Protein 3TQQ (pdb70)

Foldseek 3Di:
DWEEAEEAFAPLQVLLVVLCLVDPYHHQAYEYADDHTPNVVVCVVRVHHYDHDPACVPPVNVCVQLVETQEEYEHHDYQQDQCQQVSHVLGYKYKDWFDPLEAFEDQSLLVCLLVVPQKTWIWMHHNDGPQDWTQDIDMDGDDLVAASVNSSVVRSNRSNVVVVVSVVCSVVVNTDIHGGDVVNHDHDYDDDPVNLEDDQLDALSSSSSSLRSCVPHPARWWAFPRFMHFNDKDWAQDADPADGQFFADQDLVFGWTHGNGGIIGGAWTDTPPDDIDGSVVCCVVCVVQRDGRPGGID

Solvent-accessible surface area: 14944 Å² total

Radius of gyration: 22.76 Å; Cα contacts (8 Å, |Δi|>4): 665; chains: 1; bounding box: 53×62×48 Å

B-factor: mean 36.69, std 16.09, range [13.81, 158.37]

Sequence (298 aa):
SLKIVFAGTPQFAVPTLRALIDSSHRVLAVYTQPDESPVKEIARQNEIPIIQPFSLRDEVEQEKLIANADVVVVAYGLILPKKALNAFRLGCVNVHASLLPRWRGAAPIQRAILAGDRETGISIQNEGLDTGDVLAKSACVISSEDTAADLHDRLSLIGADLLLESLAKLEKGDIKLEKQDEASATYASKIQKQEALIDWRKSAVEIARQVRAFNPTPIAFTYFEGQPRIWRATVVDEKTDFEPGVLVDADKKGISIAAGSGILRLHQLQLPGKRVCSAGDFINAHGDKLIPGKTVFG

Secondary structure (DSSP, 8-state):
--EEEEEE-SGGGHHHHHHHHHSSSEEEEEE------HHHHHHHHTT--EE--S-SSSHHHHHHHH------EES--SPPPHHHHTSSTT---B-BSS-TTTTBSS-HHHHHHHHT-SEEEEE----SSS-SPB--EEEEE--TT--HHHHHHHHHHHHHHHHHHHHHHHHHT----B---GGG--B-----GGGGB--TTSBHHHHHHHHHHTTTTT--B--BTTB--EEEEEEE----SSPTT-EEEEETTEEEEE-SBSEEEEEEE--TTS--EEHHHHHHHHGGG--TTT----

Nearest PDB structures (foldseek):
  2bln-assembly2_B  TM=9.083E-01  e=7.122E-30  Escherichia coli
  4wkg-assembly1_D  TM=9.152E-01  e=1.870E-29  Escherichia coli K-12
  4wkg-assembly1_F  TM=9.132E-01  e=1.013E-28  Escherichia coli K-12
  1z7e-assembly1_B  TM=9.134E-01  e=2.358E-28  Escherichia coli
  4wkg-assembly1_C  TM=9.175E-01  e=7.881E-28  Escherichia coli K-12

CATH classification: 3.40.50.170 (+1 more: 3.10.25.10)

Structure (mmCIF, N/CA/C/O backbone):
data_3TQQ
#
_entry.id   3TQQ
#
_cell.length_a   51.820
_cell.length_b   56.295
_cell.length_c   62.868
_cell.angle_alpha   90.000
_cell.angle_beta   113.660
_cell.angle_gamma   90.000
#
_symmetry.space_group_name_H-M   'P 1 21 1'
#
loop_
_entity.id
_entity.type
_entity.pdbx_description
1 polymer 'Methionyl-tRNA formyltransferase'
2 non-polymer 'POTASSIUM ION'
3 water water
#
loop_
_atom_site.group_PDB
_atom_site.id
_atom_site.type_symbol
_atom_site.label_atom_id
_atom_site.label_alt_id
_atom_site.label_comp_id
_atom_site.label_asym_id
_atom_site.label_entity_id
_atom_site.label_seq_id
_atom_site.pdbx_PDB_ins_code
_atom_site.Cartn_x
_atom_site.Cartn_y
_atom_site.Cartn_z
_atom_site.occupancy
_atom_site.B_iso_or_equiv
_atom_site.auth_seq_id
_atom_site.auth_comp_id
_atom_site.auth_asym_id
_atom_site.auth_atom_id
_atom_site.pdbx_PDB_model_num
ATOM 9 N N . SER A 1 2 ? 18.283 11.513 -19.400 1.00 83.86 2 SER A N 1
ATOM 10 C CA . SER A 1 2 ? 17.544 12.304 -18.416 1.00 69.25 2 SER A CA 1
ATOM 11 C C . SER A 1 2 ? 16.505 13.241 -19.036 1.00 67.97 2 SER A C 1
ATOM 12 O O . SER A 1 2 ? 16.844 14.241 -19.672 1.00 68.50 2 SER A O 1
ATOM 15 N N . LEU A 1 3 ? 15.235 12.911 -18.836 1.00 26.05 3 LEU A N 1
ATOM 16 C CA . LEU A 1 3 ? 14.134 13.736 -19.325 1.00 27.87 3 LEU A CA 1
ATOM 17 C C . LEU A 1 3 ? 13.500 14.546 -18.200 1.00 35.09 3 LEU A C 1
ATOM 18 O O . LEU A 1 3 ? 13.552 14.157 -17.032 1.00 29.19 3 LEU A O 1
ATOM 23 N N . LYS A 1 4 ? 12.894 15.671 -18.564 1.00 34.59 4 LYS A N 1
ATOM 24 C CA . LYS A 1 4 ? 12.081 16.439 -17.633 1.00 32.51 4 LYS A CA 1
ATOM 25 C C . LYS A 1 4 ? 10.627 16.030 -17.818 1.00 30.87 4 LYS A C 1
ATOM 26 O O . LYS A 1 4 ? 10.077 16.117 -18.919 1.00 31.23 4 LYS A O 1
ATOM 32 N N . ILE A 1 5 ? 10.006 15.596 -16.732 1.00 27.07 5 ILE A N 1
ATOM 33 C CA . ILE A 1 5 ? 8.720 14.934 -16.812 1.00 30.82 5 ILE A CA 1
ATOM 34 C C . ILE A 1 5 ? 7.716 15.556 -15.866 1.00 40.31 5 ILE A C 1
ATOM 35 O O . ILE A 1 5 ? 8.025 15.820 -14.700 1.00 30.77 5 ILE A O 1
ATOM 40 N N . VAL A 1 6 ? 6.512 15.794 -16.371 1.00 25.14 6 VAL A N 1
ATOM 41 C CA . VAL A 1 6 ? 5.385 16.049 -15.488 1.00 27.22 6 VAL A CA 1
ATOM 42 C C . VAL A 1 6 ? 4.592 14.745 -15.352 1.00 30.38 6 VAL A C 1
ATOM 43 O O . VAL A 1 6 ? 4.229 14.114 -16.352 1.00 26.28 6 VAL A O 1
ATOM 47 N N . PHE A 1 7 ? 4.331 14.336 -14.115 1.00 24.30 7 PHE A N 1
ATOM 48 C CA . PHE A 1 7 ? 3.596 13.092 -13.879 1.00 24.13 7 PHE A CA 1
ATOM 49 C C . PHE A 1 7 ? 2.189 13.398 -13.378 1.00 31.85 7 PHE A C 1
ATOM 50 O O . PHE A 1 7 ? 1.989 14.328 -12.590 1.00 29.32 7 PHE A O 1
ATOM 58 N N . ALA A 1 8 ? 1.210 12.632 -13.854 1.00 22.39 8 ALA A N 1
ATOM 59 C CA . ALA A 1 8 ? -0.166 12.820 -13.420 1.00 25.91 8 ALA A CA 1
ATOM 60 C C . ALA A 1 8 ? -0.779 11.458 -13.156 1.00 25.30 8 ALA A C 1
ATOM 61 O O . ALA A 1 8 ? -0.759 10.589 -14.020 1.00 30.53 8 ALA A O 1
ATOM 63 N N . GLY A 1 9 ? -1.318 11.276 -11.955 1.00 27.27 9 GLY A N 1
ATOM 64 C CA . GLY A 1 9 ? -1.898 10.005 -11.559 1.00 32.12 9 GLY A CA 1
ATOM 65 C C . GLY A 1 9 ? -2.461 10.126 -10.159 1.00 36.35 9 GLY A C 1
ATOM 66 O O . GLY A 1 9 ? -2.177 11.101 -9.467 1.00 27.63 9 GLY A O 1
ATOM 67 N N . THR A 1 10 ? -3.252 9.147 -9.731 1.00 30.34 10 THR A N 1
ATOM 68 C CA . THR A 1 10 ? -3.939 9.270 -8.448 1.00 30.55 10 THR A CA 1
ATOM 69 C C . THR A 1 10 ? -3.897 8.017 -7.559 1.00 29.47 10 THR A C 1
ATOM 70 O O . THR A 1 10 ? -3.299 8.051 -6.480 1.00 33.72 10 THR A O 1
ATOM 74 N N . PRO A 1 11 ? -4.505 6.903 -8.010 1.00 27.18 11 PRO A N 1
ATOM 75 C CA . PRO A 1 11 ? -4.649 5.731 -7.134 1.00 23.53 11 PRO A CA 1
ATOM 76 C C . PRO A 1 11 ? -3.383 4.871 -7.072 1.00 29.58 11 PRO A C 1
ATOM 77 O O . PRO A 1 11 ? -2.382 5.208 -7.696 1.00 23.29 11 PRO A O 1
ATOM 81 N N . GLN A 1 12 ? -3.435 3.765 -6.334 1.00 27.58 12 GLN A N 1
ATOM 82 C CA . GLN A 1 12 ? -2.260 2.908 -6.155 1.00 22.79 12 GLN A CA 1
ATOM 83 C C . GLN A 1 12 ? -1.666 2.371 -7.474 1.00 29.13 12 GLN A C 1
ATOM 84 O O . GLN A 1 12 ? -0.456 2.184 -7.570 1.00 28.69 12 GLN A O 1
ATOM 90 N N . PHE A 1 13 ? -2.494 2.150 -8.497 1.00 23.94 13 PHE A N 1
ATOM 91 C CA . PHE A 1 13 ? -1.977 1.635 -9.778 1.00 24.47 13 PHE A CA 1
ATOM 92 C C . PHE A 1 13 ? -0.842 2.503 -10.347 1.00 23.11 13 PHE A C 1
ATOM 93 O O . PHE A 1 13 ? 0.052 2.009 -11.040 1.00 21.62 13 PHE A O 1
ATOM 101 N N . ALA A 1 14 ? -0.878 3.797 -10.050 1.00 26.12 14 ALA A N 1
ATOM 102 C CA . ALA A 1 14 ? 0.089 4.741 -10.617 1.00 28.17 14 ALA A CA 1
ATOM 103 C C . ALA A 1 14 ? 1.417 4.762 -9.855 1.00 23.34 14 ALA A C 1
ATOM 104 O O . ALA A 1 14 ? 2.431 5.226 -10.364 1.00 26.94 14 ALA A O 1
ATOM 106 N N . VAL A 1 15 ? 1.412 4.260 -8.629 1.00 21.93 15 VAL A N 1
ATOM 107 C CA . VAL A 1 15 ? 2.553 4.485 -7.744 1.00 22.57 15 VAL A CA 1
ATOM 108 C C . VAL A 1 15 ? 3.876 3.886 -8.241 1.00 22.25 15 VAL A C 1
ATOM 109 O O . VAL A 1 15 ? 4.903 4.579 -8.231 1.00 23.68 15 VAL A O 1
ATOM 113 N N . PRO A 1 16 ? 3.862 2.616 -8.698 1.00 20.77 16 PRO A N 1
ATOM 114 C CA . PRO A 1 16 ? 5.107 1.986 -9.156 1.00 18.36 16 PRO A CA 1
ATOM 115 C C . PRO A 1 16 ? 5.742 2.739 -10.313 1.00 21.43 16 PRO A C 1
ATOM 116 O O . PRO A 1 16 ? 6.965 2.871 -10.367 1.00 25.56 16 PRO A O 1
ATOM 120 N N . THR A 1 17 ? 4.924 3.239 -11.228 1.00 23.79 17 THR A N 1
ATOM 121 C CA . THR A 1 17 ? 5.463 4.017 -12.338 1.00 28.34 17 THR A CA 1
ATOM 122 C C . THR A 1 17 ? 6.118 5.303 -11.825 1.00 28.14 17 THR A C 1
ATOM 123 O O . THR A 1 17 ? 7.225 5.644 -12.224 1.00 30.62 17 THR A O 1
ATOM 127 N N . LEU A 1 18 ? 5.431 6.014 -10.940 1.00 26.64 18 LEU A N 1
ATOM 128 C CA . LEU A 1 18 ? 6.021 7.195 -10.325 1.00 26.02 18 LEU A CA 1
ATOM 129 C C . LEU A 1 18 ? 7.313 6.826 -9.603 1.00 19.24 18 LEU A C 1
ATOM 130 O O . LEU A 1 18 ? 8.310 7.518 -9.727 1.00 25.71 18 LEU A O 1
ATOM 135 N N . ARG A 1 19 ? 7.304 5.728 -8.857 1.00 22.88 19 ARG A N 1
ATOM 136 C CA . ARG A 1 19 ? 8.502 5.351 -8.120 1.00 23.86 19 ARG A CA 1
ATOM 137 C C . ARG A 1 19 ? 9.655 5.041 -9.073 1.00 27.24 19 ARG A C 1
ATOM 138 O O . ARG A 1 19 ? 10.808 5.356 -8.786 1.00 24.79 19 ARG A O 1
ATOM 146 N N . ALA A 1 20 ? 9.334 4.431 -10.212 1.00 27.59 20 ALA A N 1
ATOM 147 C CA . ALA A 1 20 ? 10.350 4.101 -11.204 1.00 21.39 20 ALA A CA 1
ATOM 148 C C . ALA A 1 20 ? 10.970 5.371 -11.787 1.00 22.38 20 ALA A C 1
ATOM 149 O O . ALA A 1 20 ? 12.175 5.428 -12.043 1.00 22.25 20 ALA A O 1
ATOM 151 N N . LEU A 1 21 ? 10.142 6.393 -11.981 1.00 21.96 21 LEU A N 1
ATOM 152 C CA . LEU A 1 21 ? 10.631 7.684 -12.444 1.00 21.21 21 LEU A CA 1
ATOM 153 C C . LEU A 1 21 ? 11.450 8.355 -11.350 1.00 22.66 21 LEU A C 1
ATOM 154 O O . LEU A 1 21 ? 12.504 8.928 -11.626 1.00 21.69 21 LEU A O 1
ATOM 159 N N . ILE A 1 22 ? 10.975 8.267 -10.110 1.00 22.59 22 ILE A N 1
ATOM 160 C CA . ILE A 1 22 ? 11.728 8.788 -8.967 1.00 28.95 22 ILE A CA 1
ATOM 161 C C . ILE A 1 22 ? 13.089 8.110 -8.798 1.00 27.22 22 ILE A C 1
ATOM 162 O O . ILE A 1 22 ? 14.074 8.766 -8.477 1.00 29.11 22 ILE A O 1
ATOM 167 N N . ASP A 1 23 ? 13.156 6.804 -9.007 1.00 23.45 23 ASP A N 1
ATOM 168 C CA . ASP A 1 23 ? 14.421 6.091 -8.828 1.00 24.63 23 ASP A CA 1
ATOM 169 C C . ASP A 1 23 ? 15.378 6.256 -10.011 1.00 27.29 23 ASP A C 1
ATOM 170 O O . ASP A 1 23 ? 16.549 5.899 -9.908 1.00 23.42 23 ASP A O 1
ATOM 175 N N . SER A 1 24 ? 14.879 6.795 -11.121 1.00 27.56 24 SER A N 1
ATOM 176 C CA . SER A 1 24 ? 15.675 6.957 -12.343 1.00 29.71 24 SER A CA 1
ATOM 177 C C . SER A 1 24 ? 16.453 8.266 -12.307 1.00 25.41 24 SER A C 1
ATOM 178 O O . SER A 1 24 ? 16.452 8.946 -11.295 1.00 25.01 24 SER A O 1
ATOM 181 N N . SER A 1 25 ? 17.111 8.616 -13.410 1.00 25.10 25 SER A N 1
ATOM 182 C CA . SER A 1 25 ? 17.776 9.910 -13.521 1.00 34.39 25 SER A CA 1
ATOM 183 C C . SER A 1 25 ? 16.888 11.010 -14.126 1.00 35.27 25 SER A C 1
ATOM 184 O O . SER A 1 25 ? 17.284 12.178 -14.149 1.00 25.89 25 SER A O 1
ATOM 187 N N . HIS A 1 26 ? 15.696 10.643 -14.602 1.00 28.93 26 HIS A N 1
ATOM 188 C CA . HIS A 1 26 ? 14.757 11.630 -15.152 1.00 33.68 26 HIS A CA 1
ATOM 189 C C . HIS A 1 26 ? 14.329 12.603 -14.074 1.00 35.53 26 HIS A C 1
ATOM 190 O O . HIS A 1 26 ? 14.350 12.270 -12.913 1.00 28.27 26 HIS A O 1
ATOM 197 N N . ARG A 1 27 ? 13.909 13.800 -14.438 1.00 23.17 27 ARG A N 1
ATOM 198 C CA . ARG A 1 27 ? 13.500 14.742 -13.406 1.00 24.64 27 ARG A CA 1
ATOM 199 C C . ARG A 1 27 ? 11.995 14.923 -13.419 1.00 27.52 27 ARG A C 1
ATOM 200 O O . ARG A 1 27 ? 11.434 15.456 -14.371 1.00 29.97 27 ARG A O 1
ATOM 208 N N . VAL A 1 28 ? 11.346 14.455 -12.365 1.00 30.92 28 VAL A N 1
ATOM 209 C CA . VAL A 1 28 ? 9.920 14.657 -12.216 1.00 28.36 28 VAL A CA 1
ATOM 210 C C . VAL A 1 28 ? 9.720 16.070 -11.673 1.00 34.02 28 VAL A C 1
ATOM 211 O O . VAL A 1 28 ? 9.945 16.318 -10.482 1.00 26.51 28 VAL A O 1
ATOM 215 N N . LEU A 1 29 ? 9.327 16.992 -12.552 1.00 27.56 29 LEU A N 1
ATOM 216 C CA . LEU A 1 29 ? 9.177 18.409 -12.197 1.00 31.21 29 LEU A CA 1
ATOM 217 C C . LEU A 1 29 ? 7.990 18.651 -11.273 1.00 35.17 29 LEU A C 1
ATOM 218 O O . LEU A 1 29 ? 8.041 19.492 -10.372 1.00 28.25 29 LEU A O 1
ATOM 223 N N . ALA A 1 30 ? 6.914 17.912 -11.504 1.00 24.56 30 ALA A N 1
ATOM 224 C CA . ALA A 1 30 ? 5.704 18.063 -10.701 1.00 24.64 30 ALA A CA 1
ATOM 225 C C . ALA A 1 30 ? 4.853 16.815 -10.805 1.00 24.72 30 ALA A C 1
ATOM 226 O O . ALA A 1 30 ? 4.959 16.057 -11.766 1.00 31.68 30 ALA A O 1
ATOM 228 N N . VAL A 1 31 ? 4.008 16.608 -9.804 1.00 24.12 31 VAL A N 1
ATOM 229 C CA . VAL A 1 31 ? 3.035 15.535 -9.838 1.00 30.47 31 VAL A CA 1
ATOM 230 C C . VAL A 1 31 ? 1.633 16.125 -9.734 1.00 32.48 31 VAL A C 1
ATOM 231 O O . VAL A 1 31 ? 1.335 16.882 -8.804 1.00 34.72 31 VAL A O 1
ATOM 235 N N . TYR A 1 32 ? 0.788 15.802 -10.709 1.00 29.71 32 TYR A N 1
ATOM 236 C CA . TYR A 1 32 ? -0.626 16.146 -10.657 1.00 31.10 32 TYR A CA 1
ATOM 237 C C . TYR A 1 32 ? -1.431 14.983 -10.066 1.00 29.81 32 TYR A C 1
ATOM 238 O O . TYR A 1 32 ? -1.261 13.832 -10.470 1.00 28.53 32 TYR A O 1
ATOM 247 N N . THR A 1 33 ? -2.298 15.289 -9.103 1.00 31.99 33 THR A N 1
ATOM 248 C CA . THR A 1 33 ? -3.143 14.285 -8.450 1.00 30.64 33 THR A CA 1
ATOM 249 C C . THR A 1 33 ? -4.494 14.872 -8.067 1.00 31.03 33 THR A C 1
ATOM 250 O O . THR A 1 33 ? -4.642 16.086 -7.953 1.00 33.15 33 THR A O 1
ATOM 254 N N . GLN A 1 34 ? -5.463 13.995 -7.830 1.00 34.64 34 GLN A N 1
ATOM 255 C CA . GLN A 1 34 ? -6.780 14.397 -7.343 1.00 39.01 34 GLN A CA 1
ATOM 256 C C . GLN A 1 34 ? -6.667 15.274 -6.091 1.00 42.10 34 GLN A C 1
ATOM 257 O O . GLN A 1 34 ? -5.834 15.012 -5.216 1.00 47.24 34 GLN A O 1
ATOM 263 N N . PRO A 1 35 ? -7.494 16.329 -6.009 1.00 37.65 35 PRO A N 1
ATOM 264 C CA . PRO A 1 35 ? -7.562 17.145 -4.788 1.00 32.24 35 PRO A CA 1
ATOM 265 C C . PRO A 1 35 ? -7.838 16.265 -3.561 1.00 38.88 35 PRO A C 1
ATOM 266 O O . PRO A 1 35 ? -8.461 15.207 -3.693 1.00 37.51 35 PRO A O 1
ATOM 270 N N . ASP A 1 36 ? -7.371 16.684 -2.389 1.00 47.63 36 ASP A N 1
ATOM 271 C CA . ASP A 1 36 ? -7.549 15.895 -1.169 1.00 51.05 36 ASP A CA 1
ATOM 272 C C . ASP A 1 36 ? -9.025 15.667 -0.843 1.00 51.67 36 ASP A C 1
ATOM 273 O O . ASP A 1 36 ? -9.842 16.581 -0.953 1.00 48.57 36 ASP A O 1
ATOM 278 N N . GLU A 1 47 ? -5.609 11.828 1.435 1.00 46.62 47 GLU A N 1
ATOM 279 C CA . GLU A 1 47 ? -4.763 12.090 0.271 1.00 51.57 47 GLU A CA 1
ATOM 280 C C . GLU A 1 47 ? -4.538 10.826 -0.559 1.00 46.78 47 GLU A C 1
ATOM 281 O O . GLU A 1 47 ? -4.632 9.710 -0.049 1.00 45.09 47 GLU A O 1
ATOM 287 N N . SER A 1 48 ? -4.213 11.009 -1.834 1.00 37.66 48 SER A N 1
ATOM 288 C CA . SER A 1 48 ? -3.992 9.883 -2.734 1.00 32.19 48 SER A CA 1
ATOM 289 C C . SER A 1 48 ? -2.647 9.227 -2.456 1.00 33.47 48 SER A C 1
ATOM 290 O O . SER A 1 48 ? -1.746 9.859 -1.902 1.00 33.14 48 SER A O 1
ATOM 293 N N . PRO A 1 49 ? -2.504 7.951 -2.843 1.00 33.95 49 PRO A N 1
ATOM 294 C CA . PRO A 1 49 ? -1.219 7.260 -2.706 1.00 31.28 49 PRO A CA 1
ATOM 295 C C . PRO A 1 49 ? -0.132 8.028 -3.459 1.00 30.89 49 PRO A C 1
ATOM 296 O O . PRO A 1 49 ? 1.002 8.115 -2.996 1.00 26.69 49 PRO A O 1
ATOM 300 N N . VAL A 1 50 ? -0.488 8.583 -4.614 1.00 31.34 50 VAL A N 1
ATOM 301 C CA . VAL A 1 50 ? 0.469 9.327 -5.424 1.00 22.80 50 VAL A CA 1
ATOM 302 C C . VAL A 1 50 ? 0.983 10.592 -4.708 1.00 23.15 50 VAL A C 1
ATOM 303 O O . VAL A 1 50 ? 2.173 10.919 -4.777 1.00 28.33 50 VAL A O 1
ATOM 307 N N . LYS A 1 51 ? 0.090 11.305 -4.027 1.00 26.76 51 LYS A N 1
ATOM 308 C CA . LYS A 1 51 ? 0.503 12.484 -3.269 1.00 24.00 51 LYS A CA 1
ATOM 309 C C . LYS A 1 51 ? 1.501 12.100 -2.185 1.00 26.56 51 LYS A C 1
ATOM 310 O O . LYS A 1 51 ? 2.518 12.774 -1.994 1.00 27.74 51 LYS A O 1
ATOM 316 N N . GLU A 1 52 ? 1.209 11.014 -1.478 1.00 26.36 52 GLU A N 1
ATOM 317 C CA . GLU A 1 52 ? 2.108 10.519 -0.439 1.00 29.29 52 GLU A CA 1
ATOM 318 C C . GLU A 1 52 ? 3.534 10.308 -0.958 1.00 26.17 52 GLU A C 1
ATOM 319 O O . GLU A 1 52 ? 4.490 10.782 -0.358 1.00 28.84 52 GLU A O 1
ATOM 325 N N . ILE A 1 53 ? 3.681 9.599 -2.075 1.00 23.84 53 ILE A N 1
ATOM 326 C CA . ILE A 1 53 ? 5.018 9.283 -2.576 1.00 22.08 53 ILE A CA 1
ATOM 327 C C . ILE A 1 53 ? 5.719 10.536 -3.118 1.00 21.97 53 ILE A C 1
ATOM 328 O O . ILE A 1 53 ? 6.943 10.678 -3.008 1.00 22.67 53 ILE A O 1
ATOM 333 N N . ALA A 1 54 ? 4.942 11.450 -3.690 1.00 25.00 54 ALA A N 1
ATOM 334 C CA . ALA A 1 54 ? 5.487 12.730 -4.130 1.00 24.13 54 ALA A CA 1
ATOM 335 C C . ALA A 1 54 ? 6.087 13.500 -2.952 1.00 20.24 54 ALA A C 1
ATOM 336 O O . ALA A 1 54 ? 7.202 14.013 -3.044 1.00 22.55 54 ALA A O 1
ATOM 338 N N . ARG A 1 55 ? 5.341 13.588 -1.858 1.00 20.65 55 ARG A N 1
ATOM 339 C CA . ARG A 1 55 ? 5.802 14.331 -0.684 1.00 25.46 55 ARG A CA 1
ATOM 340 C C . ARG A 1 55 ? 7.060 13.709 -0.081 1.00 25.35 55 ARG A C 1
ATOM 341 O O . ARG A 1 55 ? 7.977 14.419 0.336 1.00 29.59 55 ARG A O 1
ATOM 349 N N . GLN A 1 56 ? 7.093 12.382 -0.024 1.00 23.05 56 GLN A N 1
ATOM 350 C CA . GLN A 1 56 ? 8.242 11.667 0.526 1.00 28.87 56 GLN A CA 1
ATOM 351 C C . GLN A 1 56 ? 9.496 11.865 -0.320 1.00 21.78 56 GLN A C 1
ATOM 352 O O . GLN A 1 56 ? 10.600 11.533 0.109 1.00 23.24 56 GLN A O 1
ATOM 358 N N . ASN A 1 57 ? 9.318 12.379 -1.531 1.00 21.21 57 ASN A N 1
ATOM 359 C CA . ASN A 1 57 ? 10.443 12.565 -2.446 1.00 19.12 57 ASN A CA 1
ATOM 360 C C . ASN A 1 57 ? 10.644 13.994 -2.945 1.00 21.70 57 ASN A C 1
ATOM 361 O O . ASN A 1 57 ? 11.316 14.212 -3.952 1.00 28.14 57 ASN A O 1
ATOM 366 N N . GLU A 1 58 ? 10.066 14.951 -2.226 1.00 20.27 58 GLU A N 1
ATOM 367 C CA . GLU A 1 58 ? 10.310 16.375 -2.451 1.00 21.03 58 GLU A CA 1
ATOM 368 C C . GLU A 1 58 ? 9.813 16.857 -3.815 1.00 27.87 58 GLU A C 1
ATOM 369 O O . GLU A 1 58 ? 10.327 17.829 -4.357 1.00 26.31 58 GLU A O 1
ATOM 375 N N . ILE A 1 59 ? 8.808 16.183 -4.364 1.00 22.18 59 ILE A N 1
ATOM 376 C CA . ILE A 1 59 ? 8.231 16.612 -5.638 1.00 22.01 59 ILE A CA 1
ATOM 377 C C . ILE A 1 59 ? 7.034 17.522 -5.397 1.00 22.62 59 ILE A C 1
ATOM 378 O O . ILE A 1 59 ? 6.146 17.182 -4.620 1.00 26.94 59 ILE A O 1
ATOM 383 N N . PRO A 1 60 ? 7.018 18.693 -6.055 1.00 25.79 60 PRO A N 1
ATOM 384 C CA . PRO A 1 60 ? 5.899 19.638 -5.969 1.00 31.98 60 PRO A CA 1
ATOM 385 C C . PRO A 1 60 ? 4.585 18.974 -6.376 1.00 32.84 60 PRO A C 1
ATOM 386 O O . PRO A 1 60 ? 4.543 18.240 -7.357 1.00 29.25 60 PRO A O 1
ATOM 390 N N . ILE A 1 61 ? 3.529 19.234 -5.616 1.00 30.43 61 ILE A N 1
ATOM 391 C CA . ILE A 1 61 ? 2.253 18.567 -5.799 1.00 30.53 61 ILE A CA 1
ATOM 392 C C . ILE A 1 61 ? 1.213 19.575 -6.297 1.00 35.29 61 ILE A C 1
ATOM 393 O O . ILE A 1 61 ? 1.005 20.620 -5.678 1.00 37.06 61 ILE A O 1
ATOM 398 N N . ILE A 1 62 ? 0.585 19.268 -7.428 1.00 29.50 62 ILE A N 1
ATOM 399 C CA . ILE A 1 62 ? -0.441 20.136 -8.007 1.00 34.24 62 ILE A CA 1
ATOM 400 C C . ILE A 1 62 ? -1.774 19.392 -8.039 1.00 37.21 62 ILE A C 1
ATOM 401 O O . ILE A 1 62 ? -1.865 18.277 -8.569 1.00 32.65 62 ILE A O 1
ATOM 406 N N . GLN A 1 63 ? -2.810 20.002 -7.477 1.00 30.57 63 GLN A N 1
ATOM 407 C CA . GLN A 1 63 ? -4.105 19.342 -7.403 1.00 30.79 63 GLN A CA 1
ATOM 408 C C . GLN A 1 63 ? -5.241 20.209 -7.943 1.00 42.00 63 GLN A C 1
ATOM 409 O O . GLN A 1 63 ? -6.062 20.715 -7.177 1.00 43.55 63 GLN A O 1
ATOM 415 N N . PRO A 1 64 ? -5.289 20.386 -9.271 1.00 39.22 64 PRO A N 1
ATOM 416 C CA . PRO A 1 64 ? -6.399 21.135 -9.864 1.00 49.18 64 PRO A CA 1
ATOM 417 C C . PRO A 1 64 ? -7.685 20.313 -9.819 1.00 52.70 64 PRO A C 1
ATOM 418 O O . PRO A 1 64 ? -7.630 19.082 -9.837 1.00 45.77 64 PRO A O 1
ATOM 422 N N . PHE A 1 65 ? -8.826 20.988 -9.742 1.00 55.15 65 PHE A N 1
ATOM 423 C CA . PHE A 1 65 ? -10.109 20.311 -9.844 1.00 50.94 65 PHE A CA 1
ATOM 424 C C . PHE A 1 65 ? -10.463 20.146 -11.315 1.00 49.61 65 PHE A C 1
ATOM 425 O O . PHE A 1 65 ? -11.268 19.290 -11.682 1.00 40.71 65 PHE A O 1
ATOM 433 N N . SER A 1 66 ? -9.836 20.973 -12.148 1.00 48.77 66 SER A N 1
ATOM 434 C CA . SER A 1 66 ? -10.109 21.007 -13.579 1.00 50.01 66 SER A CA 1
ATOM 435 C C . SER A 1 66 ? -8.900 21.529 -14.343 1.00 54.17 66 SER A C 1
ATOM 436 O O . SER A 1 66 ? -8.219 22.445 -13.883 1.00 59.35 66 SER A O 1
ATOM 439 N N . LEU A 1 67 ? -8.641 20.959 -15.516 1.00 47.87 67 LEU A N 1
ATOM 440 C CA . LEU A 1 67 ? -7.528 21.427 -16.338 1.00 51.09 67 LEU A CA 1
ATOM 441 C C . LEU A 1 67 ? -7.988 22.250 -17.540 1.00 59.14 67 LEU A C 1
ATOM 442 O O . LEU A 1 67 ? -7.196 22.559 -18.429 1.00 60.97 67 LEU A O 1
ATOM 447 N N . ARG A 1 68 ? -9.266 22.609 -17.564 1.00 66.72 68 ARG A N 1
ATOM 448 C CA . ARG A 1 68 ? -9.778 23.477 -18.619 1.00 79.54 68 ARG A CA 1
ATOM 449 C C . ARG A 1 68 ? -9.677 24.939 -18.210 1.00 78.96 68 ARG A C 1
ATOM 450 O O . ARG A 1 68 ? -9.629 25.829 -19.058 1.00 82.65 68 ARG A O 1
ATOM 458 N N . ASP A 1 69 ? -9.636 25.175 -16.903 1.00 79.27 69 ASP A N 1
ATOM 459 C CA . ASP A 1 69 ? -9.480 26.522 -16.369 1.00 84.18 69 ASP A CA 1
ATOM 460 C C . ASP A 1 69 ? -8.213 27.174 -16.908 1.00 80.79 69 ASP A C 1
ATOM 461 O O . ASP A 1 69 ? -7.123 26.611 -16.799 1.00 79.72 69 ASP A O 1
ATOM 466 N N . GLU A 1 70 ? -8.369 28.360 -17.488 1.00 78.07 70 GLU A N 1
ATOM 467 C CA . GLU A 1 70 ? -7.245 29.122 -18.028 1.00 73.31 70 GLU A CA 1
ATOM 468 C C . GLU A 1 70 ? -5.998 29.008 -17.169 1.00 61.73 70 GLU A C 1
ATOM 469 O O . GLU A 1 70 ? -4.935 28.624 -17.652 1.00 63.30 70 GLU A O 1
ATOM 475 N N . VAL A 1 71 ? -6.137 29.360 -15.896 1.00 59.98 71 VAL A N 1
ATOM 476 C CA . VAL A 1 71 ? -5.003 29.423 -14.980 1.00 62.28 71 VAL A CA 1
ATOM 477 C C . VAL A 1 71 ? -4.254 28.096 -14.890 1.00 58.70 71 VAL A C 1
ATOM 478 O O . VAL A 1 71 ? -3.058 28.036 -15.175 1.00 53.65 71 VAL A O 1
ATOM 482 N N . GLU A 1 72 ? -4.957 27.040 -14.489 1.00 54.33 72 GLU A N 1
ATOM 483 C CA . GLU A 1 72 ? -4.331 25.732 -14.310 1.00 51.46 72 GLU A CA 1
ATOM 484 C C . GLU A 1 72 ? -3.726 25.214 -15.609 1.00 52.51 72 GLU A C 1
ATOM 485 O O . GLU A 1 72 ? -2.656 24.603 -15.604 1.00 57.14 72 GLU A O 1
ATOM 491 N N . GLN A 1 73 ? -4.414 25.462 -16.718 1.00 51.74 73 GLN A N 1
ATOM 492 C CA . GLN A 1 73 ? -3.944 25.016 -18.024 1.00 53.46 73 GLN A CA 1
ATOM 493 C C . GLN A 1 73 ? -2.602 25.643 -18.396 1.00 51.61 73 GLN A C 1
ATOM 494 O O . GLN A 1 73 ? -1.712 24.962 -18.901 1.00 50.38 73 GLN A O 1
ATOM 500 N N . GLU A 1 74 ? -2.457 26.939 -18.144 1.00 50.60 74 GLU A N 1
ATOM 501 C CA . GLU A 1 74 ? -1.237 27.649 -18.516 1.00 56.22 74 GLU A CA 1
ATOM 502 C C . GLU A 1 74 ? -0.092 27.391 -17.539 1.00 56.31 74 GLU A C 1
ATOM 503 O O . GLU A 1 74 ? 1.077 27.418 -17.921 1.00 52.55 74 GLU A O 1
ATOM 509 N N . LYS A 1 75 ? -0.435 27.133 -16.281 1.00 54.52 75 LYS A N 1
ATOM 510 C CA . LYS A 1 75 ? 0.550 26.734 -15.286 1.00 50.31 75 LYS A CA 1
ATOM 511 C C . LYS A 1 75 ? 1.221 25.425 -15.721 1.00 47.04 75 LYS A C 1
ATOM 512 O O . LYS A 1 75 ? 2.440 25.285 -15.637 1.00 42.29 75 LYS A O 1
ATOM 518 N N . LEU A 1 76 ? 0.420 24.480 -16.207 1.00 49.71 76 LEU A N 1
ATOM 519 C CA . LEU A 1 76 ? 0.941 23.203 -16.697 1.00 53.46 76 LEU A CA 1
ATOM 520 C C . LEU A 1 76 ? 1.793 23.343 -17.962 1.00 45.19 76 LEU A C 1
ATOM 521 O O . LEU A 1 76 ? 2.916 22.846 -18.025 1.00 38.01 76 LEU A O 1
ATOM 526 N N . ILE A 1 77 ? 1.256 24.008 -18.978 1.00 47.99 77 ILE A N 1
ATOM 527 C CA . ILE A 1 77 ? 1.986 24.138 -20.237 1.00 57.88 77 ILE A CA 1
ATOM 528 C C . ILE A 1 77 ? 3.261 24.975 -20.082 1.00 57.38 77 ILE A C 1
ATOM 529 O O . ILE A 1 77 ? 4.186 24.863 -20.883 1.00 57.64 77 ILE A O 1
ATOM 534 N N . ALA A 1 78 ? 3.317 25.784 -19.028 1.00 62.31 78 ALA A N 1
ATOM 535 C CA . ALA A 1 78 ? 4.466 26.653 -18.782 1.00 65.44 78 ALA A CA 1
ATOM 536 C C . ALA A 1 78 ? 5.620 25.939 -18.076 1.00 67.50 78 ALA A C 1
ATOM 537 O O . ALA A 1 78 ? 6.638 26.554 -17.759 1.00 69.45 78 ALA A O 1
ATOM 547 N N . ASN A 1 80 ? 7.647 23.489 -19.110 1.00 68.50 80 ASN A N 1
ATOM 548 C CA . ASN A 1 80 ? 8.813 23.196 -19.931 1.00 70.95 80 ASN A CA 1
ATOM 549 C C . ASN A 1 80 ? 9.379 21.814 -19.624 1.00 53.06 80 ASN A C 1
ATOM 550 O O . ASN A 1 80 ? 10.566 21.655 -19.352 1.00 48.18 80 ASN A O 1
ATOM 555 N N . ALA A 1 81 ? 8.504 20.817 -19.652 1.00 41.08 81 ALA A N 1
ATOM 556 C CA . ALA A 1 81 ? 8.916 19.428 -19.537 1.00 36.66 81 ALA A CA 1
ATOM 557 C C . ALA A 1 81 ? 9.179 18.897 -20.938 1.00 34.70 81 ALA A C 1
ATOM 558 O O . ALA A 1 81 ? 8.758 19.504 -21.922 1.00 43.56 81 ALA A O 1
ATOM 560 N N . ASP A 1 82 ? 9.874 17.770 -21.027 1.00 37.39 82 ASP A N 1
ATOM 561 C CA . ASP A 1 82 ? 10.043 17.080 -22.300 1.00 36.58 82 ASP A CA 1
ATOM 562 C C . ASP A 1 82 ? 8.811 16.233 -22.595 1.00 32.53 82 ASP A C 1
ATOM 563 O O . ASP A 1 82 ? 8.443 16.022 -23.751 1.00 34.01 82 ASP A O 1
ATOM 568 N N . VAL A 1 83 ? 8.177 15.751 -21.534 1.00 31.28 83 VAL A N 1
ATOM 569 C CA . VAL A 1 83 ? 7.077 14.811 -21.678 1.00 29.12 83 VAL A CA 1
ATOM 570 C C . VAL A 1 83 ? 6.183 14.811 -20.440 1.00 32.85 83 VAL A C 1
ATOM 571 O O . VAL A 1 83 ? 6.627 15.141 -19.339 1.00 31.10 83 VAL A O 1
ATOM 583 N N . VAL A 1 85 ? 3.822 12.175 -18.305 1.00 26.07 85 VAL A N 1
ATOM 584 C CA . VAL A 1 85 ? 3.482 10.770 -18.106 1.00 28.16 85 VAL A CA 1
ATOM 585 C C . VAL A 1 85 ? 2.208 10.661 -17.273 1.00 30.50 85 VAL A C 1
ATOM 586 O O . VAL A 1 85 ? 2.124 11.210 -16.170 1.00 31.40 85 VAL A O 1
ATOM 590 N N . VAL A 1 86 ? 1.215 9.954 -17.810 1.00 24.98 86 VAL A N 1
ATOM 591 C CA . VAL A 1 86 ? -0.109 9.892 -17.192 1.00 28.34 86 VAL A CA 1
ATOM 592 C C . VAL A 1 86 ? -0.502 8.455 -16.868 1.00 29.94 86 VAL A C 1
ATOM 593 O O . VAL A 1 86 ? -0.532 7.610 -17.758 1.00 26.95 86 VAL A O 1
ATOM 597 N N . VAL A 1 87 ? -0.798 8.186 -15.597 1.00 19.25 87 VAL A N 1
ATOM 598 C CA . VAL A 1 87 ? -1.247 6.861 -15.175 1.00 31.23 87 VAL A CA 1
ATOM 599 C C . VAL A 1 87 ? -2.445 6.973 -14.230 1.00 31.15 87 VAL A C 1
ATOM 600 O O . VAL A 1 87 ? -2.321 7.510 -13.128 1.00 24.86 87 VAL A O 1
ATOM 604 N N . ALA A 1 88 ? -3.597 6.464 -14.661 1.00 28.59 88 ALA A N 1
ATOM 605 C CA . ALA A 1 88 ? -4.815 6.520 -13.852 1.00 35.51 88 ALA A CA 1
ATOM 606 C C . ALA A 1 88 ? -5.065 7.929 -13.288 1.00 34.07 88 ALA A C 1
ATOM 607 O O . ALA A 1 88 ? -5.138 8.126 -12.071 1.00 31.40 88 ALA A O 1
ATOM 609 N N . TYR A 1 89 ? -5.178 8.904 -14.181 1.00 33.52 89 TYR A N 1
ATOM 610 C CA . TYR A 1 89 ? -5.517 10.270 -13.790 1.00 37.44 89 TYR A CA 1
ATOM 611 C C . TYR A 1 89 ? -6.953 10.575 -14.205 1.00 44.24 89 TYR A C 1
ATOM 612 O O . TYR A 1 89 ? -7.376 10.211 -15.305 1.00 39.41 89 TYR A O 1
ATOM 621 N N . GLY A 1 90 ? -7.695 11.244 -13.324 1.00 42.76 90 GLY A N 1
ATOM 622 C CA . GLY A 1 90 ? -9.128 11.417 -13.505 1.00 39.32 90 GLY A CA 1
ATOM 623 C C . GLY A 1 90 ? -9.572 12.563 -14.389 1.00 44.95 90 GLY A C 1
ATOM 624 O O . GLY A 1 90 ? -10.722 12.596 -14.828 1.00 46.82 90 GLY A O 1
ATOM 625 N N . LEU A 1 91 ? -8.673 13.505 -14.656 1.00 38.85 91 LEU A N 1
ATOM 626 C CA . LEU A 1 91 ? -9.019 14.667 -15.464 1.00 37.74 91 LEU A CA 1
ATOM 627 C C . LEU A 1 91 ? -8.693 14.451 -16.933 1.00 43.64 91 LEU A C 1
ATOM 628 O O . LEU A 1 91 ? -7.665 13.865 -17.272 1.00 44.27 91 LEU A O 1
ATOM 633 N N . ILE A 1 92 ? -9.583 14.926 -17.799 1.00 39.94 92 ILE A N 1
ATOM 634 C CA . ILE A 1 92 ? -9.335 14.919 -19.233 1.00 43.52 92 ILE A CA 1
ATOM 635 C C . ILE A 1 92 ? -8.294 15.981 -19.559 1.00 47.80 92 ILE A C 1
ATOM 636 O O . ILE A 1 92 ? -8.358 17.098 -19.046 1.00 52.57 92 ILE A O 1
ATOM 641 N N . LEU A 1 93 ? -7.322 15.629 -20.393 1.00 45.51 93 LEU A N 1
ATOM 642 C CA . LEU A 1 93 ? -6.293 16.579 -20.788 1.00 50.07 93 LEU A CA 1
ATOM 643 C C . LEU A 1 93 ? -6.730 17.357 -22.018 1.00 54.85 93 LEU A C 1
ATOM 644 O O . LEU A 1 93 ? -7.028 16.766 -23.056 1.00 47.79 93 LEU A O 1
ATOM 649 N N . PRO A 1 94 ? -6.780 18.691 -21.892 1.00 70.17 94 PRO A N 1
ATOM 650 C CA . PRO A 1 94 ? -7.134 19.614 -22.976 1.00 68.39 94 PRO A CA 1
ATOM 651 C C . PRO A 1 94 ? -6.137 19.556 -24.126 1.00 60.37 94 PRO A C 1
ATOM 652 O O . PRO A 1 94 ? -4.972 19.210 -23.924 1.00 56.75 94 PRO A O 1
ATOM 656 N N . LYS A 1 95 ? -6.606 19.900 -25.320 1.00 50.49 95 LYS A N 1
ATOM 657 C CA . LYS A 1 95 ? -5.776 19.915 -26.519 1.00 47.35 95 LYS A CA 1
ATOM 658 C C . LYS A 1 95 ? -4.417 20.592 -26.302 1.00 54.72 95 LYS A C 1
ATOM 659 O O . LYS A 1 95 ? -3.379 20.061 -26.706 1.00 54.76 95 LYS A O 1
ATOM 665 N N . LYS A 1 96 ? -4.422 21.763 -25.670 1.00 49.21 96 LYS A N 1
ATOM 666 C CA . LYS A 1 96 ? -3.181 22.495 -25.434 1.00 49.33 96 LYS A CA 1
ATOM 667 C C . LYS A 1 96 ? -2.226 21.708 -24.532 1.00 48.45 96 LYS A C 1
ATOM 668 O O . LYS A 1 96 ? -1.020 21.680 -24.770 1.00 48.63 96 LYS A O 1
ATOM 674 N N . ALA A 1 97 ? -2.773 21.065 -23.506 1.00 42.47 97 ALA A N 1
ATOM 675 C CA . ALA A 1 97 ? -1.981 20.197 -22.637 1.00 48.30 97 ALA A CA 1
ATOM 676 C C . ALA A 1 97 ? -1.253 19.124 -23.447 1.00 56.24 97 ALA A C 1
ATOM 677 O O . ALA A 1 97 ? -0.090 18.814 -23.178 1.00 52.54 97 ALA A O 1
ATOM 679 N N . LEU A 1 98 ? -1.943 18.567 -24.440 1.00 54.72 98 LEU A N 1
ATOM 680 C CA . LEU A 1 98 ? -1.391 17.494 -25.265 1.00 51.00 98 LEU A CA 1
ATOM 681 C C . LEU A 1 98 ? -0.282 17.977 -26.196 1.00 53.59 98 LEU A C 1
ATOM 682 O O . LEU A 1 98 ? 0.585 17.199 -26.595 1.00 63.70 98 LEU A O 1
ATOM 687 N N . ASN A 1 99 ? -0.315 19.260 -26.539 1.00 52.03 99 ASN A N 1
ATOM 688 C CA . ASN A 1 99 ? 0.671 19.836 -27.447 1.00 60.50 99 ASN A CA 1
ATOM 689 C C . ASN A 1 99 ? 1.697 20.669 -26.696 1.00 61.20 99 ASN A C 1
ATOM 690 O O . ASN A 1 99 ? 2.497 21.381 -27.302 1.00 67.41 99 ASN A O 1
ATOM 695 N N . ALA A 1 100 ? 1.669 20.567 -25.372 1.00 57.91 100 ALA A N 1
ATOM 696 C CA . ALA A 1 100 ? 2.509 21.388 -24.509 1.00 62.90 100 ALA A CA 1
ATOM 697 C C . ALA A 1 100 ? 3.983 20.991 -24.540 1.00 54.81 100 ALA A C 1
ATOM 698 O O . ALA A 1 100 ? 4.859 21.849 -24.460 1.00 50.74 100 ALA A O 1
ATOM 700 N N . PHE A 1 101 ? 4.255 19.694 -24.651 1.00 42.13 101 PHE A N 1
ATOM 701 C CA . PHE A 1 101 ? 5.625 19.201 -24.536 1.00 41.99 101 PHE A CA 1
ATOM 702 C C . PHE A 1 101 ? 6.066 18.456 -25.786 1.00 37.04 101 PHE A C 1
ATOM 703 O O . PHE A 1 101 ? 5.248 17.849 -26.477 1.00 33.41 101 PHE A O 1
ATOM 711 N N . ARG A 1 102 ? 7.362 18.497 -26.076 1.00 35.31 102 ARG A N 1
ATOM 712 C CA . ARG A 1 102 ? 7.857 17.984 -27.351 1.00 42.82 102 ARG A CA 1
ATOM 713 C C . ARG A 1 102 ? 7.568 16.498 -27.570 1.00 42.82 102 ARG A C 1
ATOM 714 O O . ARG A 1 102 ? 7.330 16.074 -28.698 1.00 45.08 102 ARG A O 1
ATOM 722 N N . LEU A 1 103 ? 7.592 15.708 -26.499 1.00 41.85 103 LEU A N 1
ATOM 723 C CA . LEU A 1 103 ? 7.296 14.279 -26.615 1.00 41.09 103 LEU A CA 1
ATOM 724 C C . LEU A 1 103 ? 5.823 13.951 -26.347 1.00 41.97 103 LEU A C 1
ATOM 725 O O . LEU A 1 103 ? 5.438 12.787 -26.345 1.00 43.16 103 LEU A O 1
ATOM 730 N N . GLY A 1 104 ? 5.012 14.981 -26.118 1.00 38.16 104 GLY A N 1
ATOM 731 C CA . GLY A 1 104 ? 3.584 14.809 -25.908 1.00 36.92 104 GLY A CA 1
ATOM 732 C C . GLY A 1 104 ? 3.204 14.214 -24.558 1.00 32.87 104 GLY A C 1
ATOM 733 O O . GLY A 1 104 ? 3.967 14.285 -23.596 1.00 33.62 104 GLY A O 1
ATOM 734 N N . CYS A 1 105 ? 2.004 13.642 -24.490 1.00 31.07 105 CYS A N 1
ATOM 735 C CA . CYS A 1 105 ? 1.519 12.995 -23.277 1.00 33.45 105 CYS A CA 1
ATOM 736 C C . CYS A 1 105 ? 1.458 11.487 -23.485 1.00 31.07 105 CYS A C 1
ATOM 737 O O . CYS A 1 105 ? 0.817 11.008 -24.425 1.00 33.23 105 CYS A O 1
ATOM 740 N N . VAL A 1 106 ? 2.129 10.748 -22.608 1.00 29.77 106 VAL A N 1
ATOM 741 C CA . VAL A 1 106 ? 2.238 9.301 -22.743 1.00 28.70 106 VAL A CA 1
ATOM 742 C C . VAL A 1 106 ? 1.525 8.590 -21.602 1.00 36.13 106 VAL A C 1
ATOM 743 O O . VAL A 1 106 ? 1.722 8.926 -20.434 1.00 36.94 106 VAL A O 1
ATOM 747 N N . ASN A 1 107 ? 0.691 7.611 -21.949 1.00 30.53 107 ASN A N 1
ATOM 748 C CA . ASN A 1 107 ? -0.147 6.922 -20.973 1.00 27.90 107 ASN A CA 1
ATOM 749 C C . ASN A 1 107 ? 0.262 5.459 -20.757 1.00 32.69 107 ASN A C 1
ATOM 750 O O . ASN A 1 107 ? 0.750 4.797 -21.677 1.00 32.86 107 ASN A O 1
ATOM 755 N N . VAL A 1 108 ? 0.092 4.971 -19.530 1.00 26.01 108 VAL A N 1
ATOM 756 C CA . VAL A 1 108 ? 0.280 3.550 -19.240 1.00 25.14 108 VAL A CA 1
ATOM 757 C C . VAL A 1 108 ? -1.097 2.917 -19.074 1.00 28.72 108 VAL A C 1
ATOM 758 O O . VAL A 1 108 ? -1.758 3.120 -18.052 1.00 23.51 108 VAL A O 1
ATOM 762 N N . HIS A 1 109 ? -1.533 2.178 -20.097 1.00 23.84 109 HIS A N 1
ATOM 763 C CA . HIS A 1 109 ? -2.883 1.613 -20.137 1.00 26.53 109 HIS A CA 1
ATOM 764 C C . HIS A 1 109 ? -2.883 0.109 -19.844 1.00 29.36 109 HIS A C 1
ATOM 765 O O . HIS A 1 109 ? -2.061 -0.646 -20.382 1.00 28.13 109 HIS A O 1
ATOM 772 N N . ALA A 1 110 ? -3.821 -0.320 -19.001 1.00 22.57 110 ALA A N 1
ATOM 773 C CA . ALA A 1 110 ? -3.847 -1.695 -18.497 1.00 22.50 110 ALA A CA 1
ATOM 774 C C . ALA A 1 110 ? -4.577 -2.694 -19.408 1.00 27.44 110 ALA A C 1
ATOM 775 O O . ALA A 1 110 ? -5.437 -3.448 -18.945 1.00 24.06 110 ALA A O 1
ATOM 777 N N . SER A 1 111 ? -4.237 -2.695 -20.694 1.00 21.35 111 SER A N 1
ATOM 778 C CA . SER A 1 111 ? -4.688 -3.754 -21.599 1.00 31.50 111 SER A CA 1
ATOM 779 C C . SER A 1 111 ? -3.784 -3.787 -22.816 1.00 30.05 111 SER A C 1
ATOM 780 O O . SER A 1 111 ? -2.929 -2.919 -22.988 1.00 23.10 111 SER A O 1
ATOM 783 N N . LEU A 1 112 ? -3.978 -4.795 -23.656 1.00 33.06 112 LEU A N 1
ATOM 784 C CA . LEU A 1 112 ? -3.257 -4.878 -24.910 1.00 31.92 112 LEU A CA 1
ATOM 785 C C . LEU A 1 112 ? -4.094 -4.227 -26.013 1.00 38.54 112 LEU A C 1
ATOM 786 O O . LEU A 1 112 ? -4.833 -4.910 -26.720 1.00 33.45 112 LEU A O 1
ATOM 791 N N . LEU A 1 113 ? -3.981 -2.901 -26.131 1.00 32.52 113 LEU A N 1
ATOM 792 C CA . LEU A 1 113 ? -4.712 -2.128 -27.144 1.00 28.84 113 LEU A CA 1
ATOM 793 C C . LEU A 1 113 ? -4.496 -2.720 -28.536 1.00 37.32 113 LEU A C 1
ATOM 794 O O . LEU A 1 113 ? -3.403 -3.188 -28.847 1.00 43.99 113 LEU A O 1
ATOM 799 N N . PRO A 1 114 ? -5.530 -2.677 -29.397 1.00 42.20 114 PRO A N 1
ATOM 800 C CA . PRO A 1 114 ? -6.796 -1.951 -29.236 1.00 36.90 114 PRO A CA 1
ATOM 801 C C . PRO A 1 114 ? -7.841 -2.650 -28.369 1.00 34.26 114 PRO A C 1
ATOM 802 O O . PRO A 1 114 ? -8.952 -2.131 -28.245 1.00 31.59 114 PRO A O 1
ATOM 806 N N . ARG A 1 115 ? -7.508 -3.796 -27.784 1.00 29.14 115 ARG A N 1
ATOM 807 C CA . ARG A 1 115 ? -8.471 -4.506 -26.944 1.00 35.23 115 ARG A CA 1
ATOM 808 C C . ARG A 1 115 ? -8.645 -3.765 -25.619 1.00 43.92 115 ARG A C 1
ATOM 809 O O . ARG A 1 115 ? -7.672 -3.278 -25.035 1.00 39.87 115 ARG A O 1
ATOM 817 N N . TRP A 1 116 ? -9.892 -3.656 -25.171 1.00 22.93 116 TRP A N 1
ATOM 818 C CA . TRP A 1 116 ? -10.222 -3.029 -23.895 1.00 24.05 116 TRP A CA 1
ATOM 819 C C . TRP A 1 116 ? -9.753 -1.586 -23.730 1.00 29.10 116 TRP A C 1
ATOM 820 O O . TRP A 1 116 ? -9.042 -1.262 -22.777 1.00 25.46 116 TRP A O 1
ATOM 831 N N . ARG A 1 117 ? -10.144 -0.728 -24.666 1.00 30.99 117 ARG A N 1
ATOM 832 C CA . ARG A 1 117 ? -10.043 0.708 -24.475 1.00 30.53 117 ARG A CA 1
ATOM 833 C C . ARG A 1 117 ? -11.047 1.104 -23.389 1.00 26.37 117 ARG A C 1
ATOM 834 O O . ARG A 1 117 ? -12.062 0.437 -23.214 1.00 27.47 117 ARG A O 1
ATOM 842 N N . GLY A 1 118 ? -10.763 2.157 -22.629 1.00 25.26 118 GLY A N 1
ATOM 843 C CA . GLY A 1 118 ? -11.725 2.609 -21.636 1.00 28.80 118 GLY A CA 1
ATOM 844 C C . GLY A 1 118 ? -11.328 2.411 -20.183 1.00 31.62 118 GLY A C 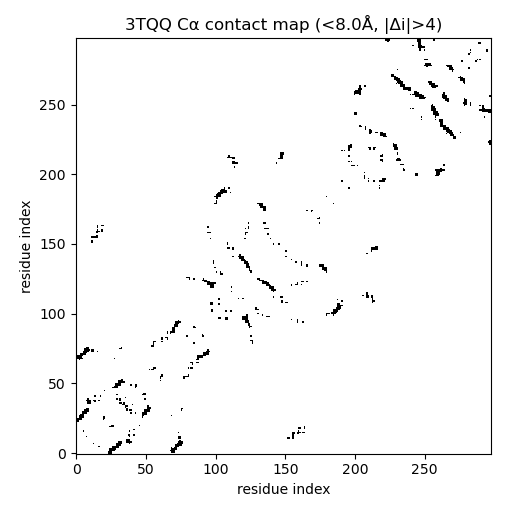1
ATOM 845 O O . GLY A 1 118 ? -10.163 2.201 -19.867 1.00 29.66 118 GLY A O 1
ATOM 846 N N . ALA A 1 119 ? -12.314 2.468 -19.296 1.00 34.78 119 ALA A N 1
ATOM 847 C CA . ALA A 1 119 ? -12.054 2.597 -17.863 1.00 32.75 119 ALA A CA 1
ATOM 848 C C . ALA A 1 119 ? -11.816 1.294 -17.084 1.00 33.25 119 ALA A C 1
ATOM 849 O O . ALA A 1 119 ? -11.151 1.317 -16.053 1.00 34.35 119 ALA A O 1
ATOM 851 N N . ALA A 1 120 ? -12.355 0.169 -17.556 1.00 29.50 120 ALA A N 1
ATOM 852 C CA . ALA A 1 120 ? -12.300 -1.071 -16.767 1.00 27.95 120 ALA A CA 1
ATOM 853 C C . ALA A 1 120 ? -11.655 -2.268 -17.476 1.00 23.70 120 ALA A C 1
ATOM 854 O O . ALA A 1 120 ? -12.214 -3.361 -17.461 1.00 25.89 120 ALA A O 1
ATOM 856 N N . PRO A 1 121 ? -10.462 -2.074 -18.063 1.00 22.52 121 PRO A N 1
ATOM 857 C CA . PRO A 1 121 ? -9.813 -3.134 -18.844 1.00 21.85 121 PRO A CA 1
ATOM 858 C C . PRO A 1 121 ? -9.441 -4.363 -18.023 1.00 25.70 121 PRO A C 1
ATOM 859 O O . PRO A 1 121 ? -9.461 -5.462 -18.567 1.00 27.78 121 PRO A O 1
ATOM 863 N N . ILE A 1 122 ? -9.105 -4.191 -16.746 1.00 26.64 122 ILE A N 1
ATOM 864 C CA . ILE A 1 122 ? -8.745 -5.337 -15.914 1.00 24.71 122 ILE A CA 1
ATOM 865 C C . ILE A 1 122 ? -9.977 -6.200 -15.637 1.00 25.73 122 ILE A C 1
ATOM 866 O O . ILE A 1 122 ? -9.955 -7.412 -15.848 1.00 25.84 122 ILE A O 1
ATOM 871 N N . GLN A 1 123 ? -11.058 -5.571 -15.180 1.00 22.03 123 GLN A N 1
ATOM 872 C CA . GLN A 1 123 ? -12.295 -6.293 -14.917 1.00 26.53 123 GLN A CA 1
ATOM 873 C C . GLN A 1 123 ? -12.797 -6.977 -16.179 1.00 25.71 123 GLN A C 1
ATOM 874 O O . GLN A 1 123 ? -13.146 -8.157 -16.157 1.00 24.58 123 GLN A O 1
ATOM 880 N N . ARG A 1 124 ? -12.836 -6.228 -17.277 1.00 22.72 124 ARG A N 1
ATOM 881 C CA . ARG A 1 124 ? -13.380 -6.751 -18.528 1.00 25.37 124 ARG A CA 1
ATOM 882 C C . ARG A 1 124 ? -12.592 -7.933 -19.079 1.00 27.43 124 ARG A C 1
ATOM 883 O O . ARG A 1 124 ? -13.182 -8.890 -19.582 1.00 25.68 124 ARG A O 1
ATOM 891 N N . ALA A 1 125 ? -11.265 -7.869 -18.995 1.00 24.74 125 ALA A N 1
ATOM 892 C CA . ALA A 1 125 ? -10.421 -8.963 -19.472 1.00 22.66 125 ALA A CA 1
ATOM 893 C C . ALA A 1 125 ? -10.731 -10.254 -18.718 1.00 27.54 125 ALA A C 1
ATOM 894 O O . ALA A 1 125 ? -10.929 -11.302 -19.323 1.00 28.00 125 ALA A O 1
ATOM 896 N N . ILE A 1 126 ? -10.772 -10.173 -17.393 1.00 23.02 126 ILE A N 1
ATOM 897 C CA . ILE A 1 126 ? -11.079 -11.342 -16.572 1.00 24.67 126 ILE A CA 1
ATOM 898 C C . ILE A 1 126 ? -12.487 -11.861 -16.853 1.00 29.31 126 ILE A C 1
ATOM 899 O O . ILE A 1 126 ? -12.699 -13.068 -17.007 1.00 29.36 126 ILE A O 1
ATOM 904 N N . LEU A 1 127 ? -13.445 -10.943 -16.915 1.00 28.36 127 LEU A N 1
ATOM 905 C CA . LEU A 1 127 ? -14.844 -11.296 -17.151 1.00 31.79 127 LEU A CA 1
ATOM 906 C C . LEU A 1 127 ? -15.031 -12.064 -18.462 1.00 33.46 127 LEU A C 1
ATOM 907 O O . LEU A 1 127 ? -15.875 -12.957 -18.549 1.00 29.95 127 LEU A O 1
ATOM 912 N N . ALA A 1 128 ? -14.233 -11.726 -19.471 1.00 27.47 128 ALA A N 1
ATOM 913 C CA . ALA A 1 128 ? -14.315 -12.364 -20.779 1.00 34.16 128 ALA A CA 1
ATOM 914 C C . ALA A 1 128 ? -13.551 -13.686 -20.829 1.00 35.22 128 ALA A C 1
ATOM 915 O O . ALA A 1 128 ? -13.652 -14.443 -21.798 1.00 28.48 128 ALA A O 1
ATOM 917 N N . GLY A 1 129 ? -12.776 -13.965 -19.791 1.00 28.55 129 GLY A N 1
ATOM 918 C CA . GLY A 1 129 ? -11.950 -15.160 -19.791 1.00 35.52 129 GLY A CA 1
ATOM 919 C C . GLY A 1 129 ? -10.744 -15.048 -20.708 1.00 36.60 129 GLY A C 1
ATOM 920 O O . GLY A 1 129 ? -10.254 -16.047 -21.239 1.00 37.70 129 GLY A O 1
ATOM 921 N N . ASP A 1 130 ? -10.262 -13.826 -20.913 1.00 32.28 130 ASP A N 1
ATOM 922 C CA . ASP A 1 130 ? -9.015 -13.646 -21.645 1.00 32.28 130 ASP A CA 1
ATOM 923 C C . ASP A 1 130 ? -7.946 -14.448 -20.918 1.00 30.05 130 ASP A C 1
ATOM 924 O O . ASP A 1 130 ? -7.899 -14.443 -19.690 1.00 33.47 130 ASP A O 1
ATOM 929 N N . ARG A 1 131 ? -7.102 -15.156 -21.660 1.00 30.34 131 ARG A N 1
ATOM 930 C CA . ARG A 1 131 ? -6.026 -15.911 -21.022 1.00 35.08 131 ARG A CA 1
ATOM 931 C C . ARG A 1 131 ? -4.774 -15.056 -20.810 1.00 35.30 131 ARG A C 1
ATOM 932 O O . ARG A 1 131 ? -3.894 -15.412 -20.030 1.00 30.85 131 ARG A O 1
ATOM 940 N N . GLU A 1 132 ? -4.696 -13.933 -21.516 1.00 29.86 132 GLU A N 1
ATOM 941 C CA . GLU A 1 132 ? -3.625 -12.978 -21.290 1.00 30.40 132 GLU A CA 1
ATOM 942 C C . GLU A 1 132 ? -4.147 -11.561 -21.451 1.00 29.36 132 GLU A C 1
ATOM 943 O O . GLU A 1 132 ? -5.130 -11.321 -22.149 1.00 31.14 132 GLU A O 1
ATOM 949 N N . THR A 1 133 ? -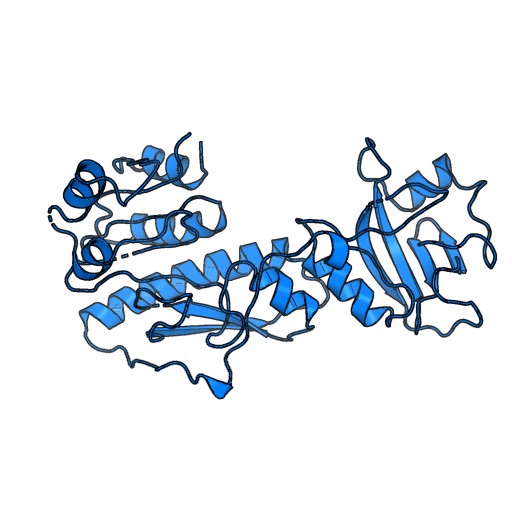3.497 -10.630 -20.768 1.00 26.46 133 THR A N 1
ATOM 950 C CA . THR A 1 133 ? -3.721 -9.220 -21.009 1.00 26.65 133 THR A CA 1
ATOM 951 C C . THR A 1 133 ? -2.341 -8.570 -20.966 1.00 28.79 133 THR A C 1
ATOM 952 O O . THR A 1 133 ? -1.335 -9.239 -21.218 1.00 30.58 133 THR A O 1
ATOM 956 N N . GLY A 1 134 ? -2.271 -7.283 -20.661 1.00 28.97 134 GLY A N 1
ATOM 957 C CA . GLY A 1 134 ? -0.970 -6.647 -20.587 1.00 20.37 134 GLY A CA 1
ATOM 958 C C . GLY A 1 134 ? -0.998 -5.147 -20.430 1.00 20.80 134 GLY A C 1
ATOM 959 O O . GLY A 1 134 ? -2.021 -4.563 -20.066 1.00 31.70 134 GLY A O 1
ATOM 960 N N . ILE A 1 135 ? 0.149 -4.528 -20.687 1.00 24.67 135 ILE A N 1
ATOM 961 C CA . ILE A 1 135 ? 0.274 -3.084 -20.632 1.00 24.05 135 ILE A CA 1
ATOM 962 C C . ILE A 1 135 ? 0.539 -2.565 -22.035 1.00 31.88 135 ILE A C 1
ATOM 963 O O . ILE A 1 135 ? 1.282 -3.187 -22.795 1.00 28.05 135 ILE A O 1
ATOM 968 N N . SER A 1 136 ? -0.086 -1.442 -22.380 1.00 25.18 136 SER A N 1
ATOM 969 C CA . SER A 1 136 ? 0.282 -0.701 -23.579 1.00 23.03 136 SER A CA 1
ATOM 970 C C . SER A 1 136 ? 0.723 0.706 -23.186 1.00 25.09 136 SER A C 1
ATOM 971 O O . SER A 1 136 ? 0.032 1.387 -22.434 1.00 30.24 136 SER A O 1
ATOM 974 N N . ILE A 1 137 ? 1.886 1.121 -23.676 1.00 33.30 137 ILE A N 1
ATOM 975 C CA . ILE A 1 137 ? 2.323 2.510 -23.558 1.00 27.80 137 ILE A CA 1
ATOM 976 C C . ILE A 1 137 ? 1.789 3.266 -24.772 1.00 25.43 137 ILE A C 1
ATOM 977 O O . ILE A 1 137 ? 2.121 2.935 -25.907 1.00 31.51 137 ILE A O 1
ATOM 990 N N . GLN A 1 139 ? 0.598 6.854 -26.943 1.00 31.47 139 GLN A N 1
ATOM 991 C CA . GLN A 1 139 ? 0.678 8.284 -27.215 1.00 33.62 139 GLN A CA 1
ATOM 992 C C . GLN A 1 139 ? -0.728 8.846 -27.117 1.00 34.40 139 GLN A C 1
ATOM 993 O O . GLN A 1 139 ? -1.619 8.430 -27.863 1.00 33.30 139 GLN A O 1
ATOM 1007 N N . ASN A 1 141 ? -4.072 11.213 -27.301 1.00 35.75 141 ASN A N 1
ATOM 1008 C CA . ASN A 1 141 ? -4.739 12.249 -28.086 1.00 43.84 141 ASN A CA 1
ATOM 1009 C C . ASN A 1 141 ? -6.090 12.623 -27.467 1.00 42.58 141 ASN A C 1
ATOM 1010 O O . ASN A 1 141 ? -6.329 12.389 -26.276 1.00 40.45 141 ASN A O 1
ATOM 1015 N N . GLU A 1 142 ? -6.972 13.184 -28.285 1.00 39.59 142 GLU A N 1
ATOM 1016 C CA . GLU A 1 142 ? -8.249 13.707 -27.811 1.00 44.61 142 GLU A CA 1
ATOM 1017 C C . GLU A 1 142 ? -9.365 12.663 -27.835 1.00 50.64 142 GLU A C 1
ATOM 1018 O O . GLU A 1 142 ? -10.473 12.921 -27.365 1.00 54.73 142 GLU A O 1
ATOM 1024 N N . GLY A 1 143 ? -9.071 11.488 -28.387 1.00 50.79 143 GLY A N 1
ATOM 1025 C CA . GLY A 1 143 ? -10.002 10.374 -28.357 1.00 45.22 143 GLY A CA 1
ATOM 1026 C C . GLY A 1 143 ? -9.838 9.521 -27.110 1.00 46.66 143 GLY A C 1
ATOM 1027 O O . GLY A 1 143 ? -8.936 9.752 -26.302 1.00 49.44 143 GLY A O 1
ATOM 1028 N N . LEU A 1 144 ? -10.711 8.532 -26.952 1.00 48.22 144 LEU A N 1
ATOM 1029 C CA . LEU A 1 144 ? -10.644 7.633 -25.803 1.00 47.37 144 LEU A CA 1
ATOM 1030 C C . LEU A 1 144 ? -9.784 6.409 -26.109 1.00 41.36 144 LEU A C 1
ATOM 1031 O O . LEU A 1 144 ? -10.235 5.465 -26.767 1.00 39.82 144 LEU A O 1
ATOM 1036 N N . ASP A 1 145 ? -8.544 6.443 -25.630 1.00 40.65 145 ASP A N 1
ATOM 1037 C CA . ASP A 1 145 ? -7.582 5.356 -25.814 1.00 34.13 145 ASP A CA 1
ATOM 1038 C C . ASP A 1 145 ? -7.419 4.891 -27.270 1.00 34.76 145 ASP A C 1
ATOM 1039 O O . ASP A 1 145 ? -7.358 3.694 -27.554 1.00 27.30 145 ASP A O 1
ATOM 1044 N N . THR A 1 146 ? -7.330 5.846 -28.190 1.00 34.54 146 THR A N 1
ATOM 1045 C CA . THR A 1 146 ? -7.159 5.515 -29.604 1.00 37.57 146 THR A CA 1
ATOM 1046 C C . THR A 1 146 ? -5.748 5.805 -30.110 1.00 41.48 146 THR A C 1
ATOM 1047 O O . THR A 1 146 ? -5.435 5.557 -31.280 1.00 34.96 146 THR A O 1
ATOM 1051 N N . GLY A 1 147 ? -4.902 6.337 -29.233 1.00 29.44 147 GLY A N 1
ATOM 1052 C CA . GLY A 1 147 ? -3.570 6.765 -29.624 1.00 34.00 147 GLY A CA 1
ATOM 1053 C C . GLY A 1 147 ? -2.618 5.662 -30.055 1.00 34.33 147 GLY A C 1
ATOM 1054 O O . GLY A 1 147 ? -2.799 4.489 -29.718 1.00 33.14 147 GLY A O 1
ATOM 1055 N N . ASP A 1 148 ? -1.592 6.052 -30.807 1.00 38.08 148 ASP A N 1
ATOM 1056 C CA . ASP A 1 148 ? -0.572 5.123 -31.277 1.00 31.49 148 ASP A CA 1
ATOM 1057 C C . ASP A 1 148 ? 0.080 4.404 -30.106 1.00 43.30 148 ASP A C 1
ATOM 1058 O O . ASP A 1 148 ? 0.289 4.995 -29.046 1.00 38.09 148 ASP A O 1
ATOM 1063 N N . VAL A 1 149 ? 0.409 3.133 -30.303 1.00 34.32 149 VAL A N 1
ATOM 1064 C CA . VAL A 1 149 ? 1.032 2.348 -29.246 1.00 34.24 149 VAL A CA 1
ATOM 1065 C C . VAL A 1 149 ? 2.551 2.329 -29.402 1.00 37.23 149 VAL A C 1
ATOM 1066 O O . VAL A 1 149 ? 3.075 1.917 -30.439 1.00 38.62 149 VAL A O 1
ATOM 1070 N N . LEU A 1 150 ? 3.257 2.792 -28.372 1.00 34.80 150 LEU A N 1
ATOM 1071 C CA . LEU A 1 150 ? 4.714 2.829 -28.414 1.00 36.62 150 LEU A CA 1
ATOM 1072 C C . LEU A 1 150 ? 5.319 1.473 -28.035 1.00 32.00 150 LEU A C 1
ATOM 1073 O O . LEU A 1 150 ? 6.376 1.095 -28.538 1.00 36.23 150 LEU A O 1
ATOM 1078 N N . ALA A 1 151 ? 4.640 0.743 -27.155 1.00 27.02 151 ALA A N 1
ATOM 1079 C CA . ALA A 1 151 ? 5.146 -0.546 -26.684 1.00 28.57 151 ALA A CA 1
ATOM 1080 C C . ALA A 1 151 ? 4.084 -1.368 -25.957 1.00 36.66 151 ALA A C 1
ATOM 1081 O O . ALA A 1 151 ? 3.058 -0.839 -25.528 1.00 33.50 151 ALA A O 1
ATOM 1083 N N . LYS A 1 152 ? 4.357 -2.664 -25.822 1.00 26.57 152 LYS A N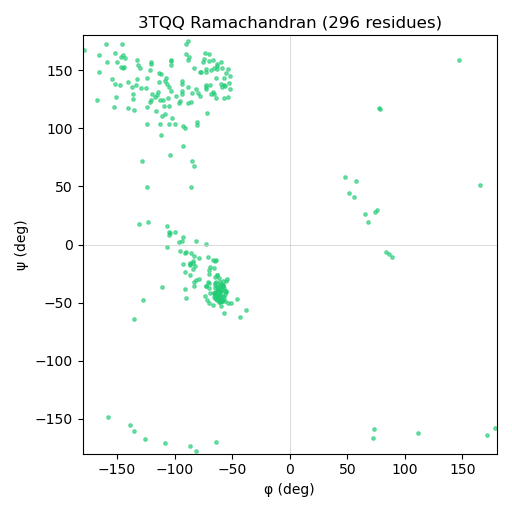 1
ATOM 1084 C CA . LYS A 1 152 ? 3.443 -3.610 -25.192 1.00 31.27 152 LYS A CA 1
ATOM 1085 C C . LYS A 1 152 ? 4.242 -4.656 -24.438 1.00 32.46 152 LYS A C 1
ATOM 1086 O O . LYS A 1 152 ? 5.374 -4.967 -24.807 1.00 28.13 152 LYS A O 1
ATOM 1092 N N . SER A 1 153 ? 3.632 -5.203 -23.394 1.00 30.59 153 SER A N 1
ATOM 1093 C CA . SER A 1 153 ? 4.194 -6.313 -22.635 1.00 34.78 153 SER A CA 1
ATOM 1094 C C . SER A 1 153 ? 3.024 -7.117 -22.064 1.00 35.61 153 SER A C 1
ATOM 1095 O O . SER A 1 153 ? 2.138 -6.557 -21.416 1.00 30.79 153 SER A O 1
ATOM 1098 N N . ALA A 1 154 ? 3.007 -8.420 -22.320 1.00 32.66 154 ALA A N 1
ATOM 1099 C CA . ALA A 1 154 ? 1.858 -9.243 -21.952 1.00 36.06 154 ALA A CA 1
ATOM 1100 C C . ALA A 1 154 ? 2.099 -10.076 -20.700 1.00 39.47 154 ALA A C 1
ATOM 1101 O O . ALA A 1 154 ? 3.240 -10.351 -20.330 1.00 40.22 154 ALA A O 1
ATOM 1103 N N . CYS A 1 155 ? 1.012 -10.479 -20.052 1.00 38.64 155 CYS A N 1
ATOM 1104 C CA . CYS A 1 155 ? 1.104 -11.373 -18.909 1.00 39.06 155 CYS A CA 1
ATOM 1105 C C . CYS A 1 155 ? -0.111 -12.282 -18.865 1.00 35.91 155 CYS A C 1
ATOM 1106 O O . CYS A 1 155 ? -1.186 -11.930 -19.354 1.00 36.95 155 CYS A O 1
ATOM 1109 N N . VAL A 1 156 ? 0.070 -13.459 -18.285 1.00 28.75 156 VAL A N 1
ATOM 1110 C CA . VAL A 1 156 ? -0.996 -14.440 -18.245 1.00 36.58 156 VAL A CA 1
ATOM 1111 C C . VAL A 1 156 ? -2.003 -14.049 -17.182 1.00 29.22 156 VAL A C 1
ATOM 1112 O O . VAL A 1 156 ? -1.650 -13.431 -16.179 1.00 36.75 156 VAL A O 1
ATOM 1116 N N . ILE A 1 157 ? -3.259 -14.388 -17.424 1.00 28.08 157 ILE A N 1
ATOM 1117 C CA . ILE A 1 157 ? -4.297 -14.294 -16.405 1.00 30.37 157 ILE A CA 1
ATOM 1118 C C . ILE A 1 157 ? -4.610 -15.717 -15.946 1.00 26.12 157 ILE A C 1
ATOM 1119 O O . ILE A 1 157 ? -4.895 -16.579 -16.773 1.00 34.57 157 ILE A O 1
ATOM 1124 N N . SER A 1 158 ? -4.546 -15.971 -14.643 1.00 31.70 158 SER A N 1
ATOM 1125 C CA . SER A 1 158 ? -4.830 -17.310 -14.123 1.00 34.51 158 SER A CA 1
ATOM 1126 C C . SER A 1 158 ? -6.214 -17.379 -13.503 1.00 35.97 158 SER A C 1
ATOM 1127 O O . SER A 1 158 ? -6.787 -16.356 -13.123 1.00 40.77 158 SER A O 1
ATOM 1130 N N . SER A 1 159 ? -6.752 -18.588 -13.400 1.00 31.25 159 SER A N 1
ATOM 1131 C CA . SER A 1 159 ? -8.083 -18.768 -12.837 1.00 28.74 159 SER A CA 1
ATOM 1132 C C . SER A 1 159 ? -8.065 -18.543 -11.326 1.00 29.39 159 SER A C 1
ATOM 1133 O O . SER A 1 159 ? -9.094 -18.650 -10.660 1.00 39.84 159 SER A O 1
ATOM 1136 N N . GLU A 1 160 ? -6.886 -18.230 -10.796 1.00 26.20 160 GLU A N 1
ATOM 1137 C CA . GLU A 1 160 ? -6.741 -17.874 -9.390 1.00 35.94 160 GLU A CA 1
ATOM 1138 C C . GLU A 1 160 ? -6.839 -16.368 -9.196 1.00 27.15 160 GLU A C 1
ATOM 1139 O O . GLU A 1 160 ? -7.040 -15.905 -8.080 1.00 29.72 160 GLU A O 1
ATOM 1145 N N . ASP A 1 161 ? -6.684 -15.605 -10.279 1.00 24.30 161 ASP A N 1
ATOM 1146 C CA . ASP A 1 161 ? -6.559 -14.150 -10.168 1.00 29.10 161 ASP A CA 1
ATOM 1147 C C . ASP A 1 161 ? -7.892 -13.437 -9.977 1.00 26.27 161 ASP A C 1
ATOM 1148 O O . ASP A 1 161 ? -8.835 -13.661 -10.733 1.00 27.88 161 ASP A O 1
ATOM 1153 N N . THR A 1 162 ? -7.945 -12.556 -8.982 1.00 26.60 162 THR A N 1
ATOM 1154 C CA . THR A 1 162 ? -8.984 -11.542 -8.924 1.00 20.97 162 THR A CA 1
ATOM 1155 C C . THR A 1 162 ? -8.473 -10.308 -9.673 1.00 19.74 162 THR A C 1
ATOM 1156 O O . THR A 1 162 ? -7.309 -10.253 -10.053 1.00 21.27 162 THR A O 1
ATOM 1160 N N . ALA A 1 163 ? -9.341 -9.320 -9.865 1.00 25.04 163 ALA A N 1
A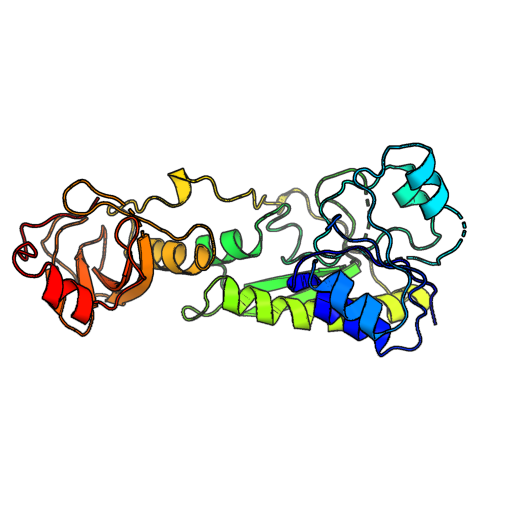TOM 1161 C CA . ALA A 1 163 ? -8.931 -8.054 -10.460 1.00 19.87 163 ALA A CA 1
ATOM 1162 C C . ALA A 1 163 ? -7.854 -7.386 -9.602 1.00 26.83 163 ALA A C 1
ATOM 1163 O O . ALA A 1 163 ? -6.973 -6.698 -10.114 1.00 26.19 163 ALA A O 1
ATOM 1165 N N . ALA A 1 164 ? -7.920 -7.593 -8.290 1.00 23.25 164 ALA A N 1
ATOM 1166 C CA . ALA A 1 164 ? -6.902 -7.040 -7.407 1.00 18.42 164 ALA A CA 1
ATOM 1167 C C . ALA A 1 164 ? -5.528 -7.634 -7.705 1.00 19.85 164 ALA A C 1
ATOM 1168 O O . ALA A 1 164 ? -4.545 -6.903 -7.812 1.00 26.93 164 ALA A O 1
ATOM 1170 N N . ASP A 1 165 ? -5.461 -8.958 -7.831 1.00 20.70 165 ASP A N 1
ATOM 1171 C CA . ASP A 1 165 ? -4.200 -9.626 -8.130 1.00 20.03 165 ASP A CA 1
ATOM 1172 C C . ASP A 1 165 ? -3.634 -9.119 -9.454 1.00 24.77 165 ASP A C 1
ATOM 1173 O O . ASP A 1 165 ? -2.458 -8.768 -9.558 1.00 26.34 165 ASP A O 1
ATOM 1178 N N . LEU A 1 166 ? -4.479 -9.090 -10.476 1.00 27.88 166 LEU A N 1
ATOM 1179 C CA . LEU A 1 166 ? -4.042 -8.668 -11.801 1.00 25.91 166 LEU A CA 1
ATOM 1180 C C . LEU A 1 166 ? -3.628 -7.195 -11.797 1.00 21.84 166 LEU A C 1
ATOM 1181 O O . LEU A 1 166 ? -2.644 -6.815 -12.422 1.00 27.12 166 LEU A O 1
ATOM 1186 N N . HIS A 1 167 ? -4.402 -6.370 -11.107 1.00 24.26 167 HIS A N 1
ATOM 1187 C CA . HIS A 1 167 ? -4.072 -4.961 -10.922 1.00 29.72 167 HIS A CA 1
ATOM 1188 C C . HIS A 1 167 ? -2.635 -4.790 -10.406 1.00 32.85 167 HIS A C 1
ATOM 1189 O O . HIS A 1 167 ? -1.842 -4.029 -10.969 1.00 22.90 167 HIS A O 1
ATOM 1196 N N . ASP A 1 168 ? -2.295 -5.523 -9.350 1.00 25.98 168 ASP A N 1
ATOM 1197 C CA . ASP A 1 168 ? -0.975 -5.406 -8.749 1.00 26.28 168 ASP A CA 1
ATOM 1198 C C . ASP A 1 168 ? 0.115 -5.853 -9.719 1.00 28.46 168 ASP A C 1
ATOM 1199 O O . ASP A 1 168 ? 1.143 -5.187 -9.865 1.00 24.82 168 ASP A O 1
ATOM 1204 N N . ARG A 1 169 ? -0.114 -6.972 -10.398 1.00 29.51 169 ARG A N 1
ATOM 1205 C CA . ARG A 1 169 ? 0.867 -7.483 -11.350 1.00 23.32 169 ARG A CA 1
ATOM 1206 C C . ARG A 1 169 ? 1.118 -6.480 -12.484 1.00 27.01 169 ARG A C 1
ATOM 1207 O O . ARG A 1 169 ? 2.261 -6.152 -12.801 1.00 27.49 169 ARG A O 1
ATOM 1215 N N . LEU A 1 170 ? 0.039 -5.987 -13.081 1.00 25.58 170 LEU A N 1
ATOM 1216 C CA . LEU A 1 170 ? 0.138 -5.023 -14.168 1.00 21.95 170 LEU A CA 1
ATOM 1217 C C . LEU A 1 170 ? 0.802 -3.712 -13.729 1.00 24.52 170 LEU A C 1
ATOM 1218 O O . LEU A 1 170 ? 1.578 -3.120 -14.482 1.00 29.92 170 LEU A O 1
ATOM 1223 N N . SER A 1 171 ? 0.509 -3.264 -12.514 1.00 24.19 171 SER A N 1
ATOM 1224 C CA . SER A 1 171 ? 1.079 -2.004 -12.026 1.00 22.20 171 SER A CA 1
ATOM 1225 C C . SER A 1 171 ? 2.605 -2.016 -12.099 1.00 19.69 171 SER A C 1
ATOM 1226 O O . SER A 1 171 ? 3.226 -1.013 -12.458 1.00 23.42 171 SER A O 1
ATOM 1229 N N . LEU A 1 172 ? 3.207 -3.153 -11.763 1.00 19.45 172 LEU A N 1
ATOM 1230 C CA . LEU A 1 172 ? 4.656 -3.306 -11.826 1.00 23.67 172 LEU A CA 1
ATOM 1231 C C . LEU A 1 172 ? 5.169 -3.427 -13.264 1.00 25.15 172 LEU A C 1
ATOM 1232 O O . LEU A 1 172 ? 6.168 -2.817 -13.628 1.00 22.06 172 LEU A O 1
ATOM 1237 N N . ILE A 1 173 ? 4.488 -4.224 -14.080 1.00 29.67 173 ILE A N 1
ATOM 1238 C CA . ILE A 1 173 ? 4.887 -4.381 -15.469 1.00 25.46 173 ILE A CA 1
ATOM 1239 C C . ILE A 1 173 ? 4.843 -3.017 -16.158 1.00 30.79 173 ILE A C 1
ATOM 1240 O O . ILE A 1 173 ? 5.727 -2.683 -16.942 1.00 26.40 173 ILE A O 1
ATOM 1245 N N . GLY A 1 174 ? 3.818 -2.226 -15.842 1.00 25.41 174 GLY A N 1
ATOM 1246 C CA . GLY A 1 174 ? 3.646 -0.913 -16.445 1.00 33.79 174 GLY A CA 1
ATOM 1247 C C . GLY A 1 174 ? 4.786 0.045 -16.147 1.00 26.44 174 GLY A C 1
ATOM 1248 O O . GLY A 1 174 ? 5.251 0.786 -17.024 1.00 23.52 174 GLY A O 1
ATOM 1249 N N . ALA A 1 175 ? 5.240 0.031 -14.899 1.00 25.63 175 ALA A N 1
ATOM 1250 C CA . ALA A 1 175 ? 6.357 0.868 -14.474 1.00 22.53 175 ALA A CA 1
ATOM 1251 C C . ALA A 1 175 ? 7.601 0.547 -15.287 1.00 24.22 175 ALA A C 1
ATOM 1252 O O . ALA A 1 175 ? 8.233 1.442 -15.857 1.00 27.96 175 ALA A O 1
ATOM 1254 N N . ASP A 1 176 ? 7.962 -0.733 -15.324 1.00 23.19 176 ASP A N 1
ATOM 1255 C CA . ASP A 1 176 ? 9.149 -1.175 -16.048 1.00 25.25 176 ASP A CA 1
ATOM 1256 C C . ASP A 1 176 ? 9.070 -0.816 -17.532 1.00 33.32 176 ASP A C 1
ATOM 1257 O O . ASP A 1 176 ? 10.021 -0.271 -18.099 1.00 31.57 176 ASP A O 1
ATOM 1262 N N . LEU A 1 177 ? 7.936 -1.126 -18.155 1.00 25.99 177 LEU A N 1
ATOM 1263 C CA . LEU A 1 177 ? 7.746 -0.842 -19.575 1.00 26.75 177 LEU A CA 1
ATOM 1264 C C . LEU A 1 177 ? 7.787 0.657 -19.871 1.00 29.44 177 LEU A C 1
ATOM 1265 O O . LEU A 1 177 ? 8.401 1.075 -20.853 1.00 27.94 177 LEU A O 1
ATOM 1270 N N . LEU A 1 178 ? 7.156 1.470 -19.025 1.00 20.79 178 LEU A N 1
ATOM 1271 C CA . LEU A 1 178 ? 7.158 2.908 -19.266 1.00 26.68 178 LEU A CA 1
ATOM 1272 C C . LEU A 1 178 ? 8.586 3.439 -19.265 1.00 32.30 178 LEU A C 1
ATOM 1273 O O . LEU A 1 178 ? 8.982 4.198 -20.150 1.00 25.76 178 LEU A O 1
ATOM 1278 N N . LEU A 1 179 ? 9.354 3.030 -18.262 1.00 33.21 179 LEU A N 1
ATOM 1279 C CA . LEU A 1 179 ? 10.741 3.459 -18.139 1.00 36.03 179 LEU A CA 1
ATOM 1280 C C . LEU A 1 179 ? 11.544 3.037 -19.370 1.00 33.08 179 LEU A C 1
ATOM 1281 O O . LEU A 1 179 ? 12.263 3.848 -19.965 1.00 33.57 179 LEU A O 1
ATOM 1286 N N . GLU A 1 180 ? 11.411 1.771 -19.758 1.00 27.79 180 GLU A N 1
ATOM 1287 C CA . GLU A 1 180 ? 12.125 1.259 -20.928 1.00 35.16 180 GLU A CA 1
ATOM 1288 C C . GLU A 1 180 ? 11.724 2.003 -22.194 1.00 34.14 180 GLU A C 1
ATOM 1289 O O . GLU A 1 180 ? 12.544 2.224 -23.084 1.00 30.78 180 GLU A O 1
ATOM 1295 N N . SER A 1 181 ? 10.453 2.375 -22.277 1.00 30.23 181 SER A N 1
ATOM 1296 C CA . SER A 1 181 ? 9.950 3.073 -23.448 1.00 32.23 181 SER A CA 1
ATOM 1297 C C . SER A 1 181 ? 10.444 4.517 -23.526 1.00 38.31 181 SER A C 1
ATOM 1298 O O . SER A 1 181 ? 10.692 5.022 -24.617 1.00 36.23 181 SER A O 1
ATOM 1301 N N . LEU A 1 182 ? 10.577 5.185 -22.381 1.00 30.92 182 LEU A N 1
ATOM 1302 C CA . LEU A 1 182 ? 11.080 6.560 -22.385 1.00 32.79 182 LEU A CA 1
ATOM 1303 C C . LEU A 1 182 ? 12.521 6.583 -22.881 1.00 30.74 182 LEU A C 1
ATOM 1304 O O . LEU A 1 182 ? 12.935 7.523 -23.559 1.00 40.62 182 LEU A O 1
ATOM 1309 N N . ALA A 1 183 ? 13.275 5.538 -22.552 1.00 29.57 183 ALA A N 1
ATOM 1310 C CA . ALA A 1 183 ? 14.657 5.417 -23.005 1.00 34.02 183 ALA A CA 1
ATOM 1311 C C . ALA A 1 183 ? 14.742 5.253 -24.522 1.00 38.93 183 ALA A C 1
ATOM 1312 O O . ALA A 1 183 ? 15.571 5.889 -25.172 1.00 40.99 183 ALA A O 1
ATOM 1314 N N . LYS A 1 184 ? 13.894 4.399 -25.085 1.00 37.38 184 LYS A N 1
ATOM 1315 C CA . LYS A 1 184 ? 13.886 4.197 -26.536 1.00 43.43 184 LYS A CA 1
ATOM 1316 C C . LYS A 1 184 ? 13.312 5.415 -27.251 1.00 43.31 184 LYS A C 1
ATOM 1317 O O . LYS A 1 184 ? 13.713 5.739 -28.367 1.0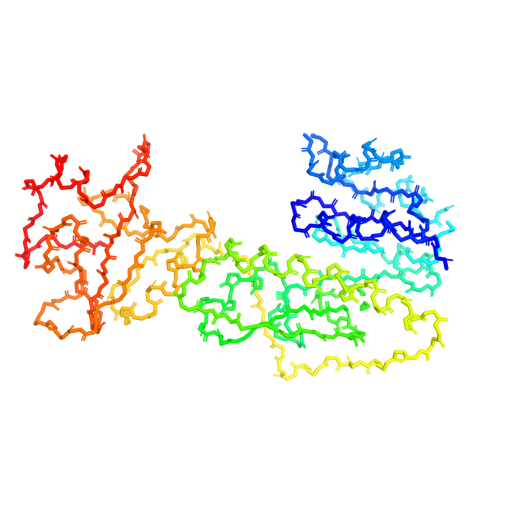0 43.57 184 LYS A O 1
ATOM 1323 N N . LEU A 1 185 ? 12.373 6.087 -26.594 1.00 44.18 185 LEU A N 1
ATOM 1324 C CA . LEU A 1 185 ? 11.732 7.277 -27.144 1.00 53.25 185 LEU A CA 1
ATOM 1325 C C . LEU A 1 185 ? 12.696 8.456 -27.328 1.00 54.99 185 LEU A C 1
ATOM 1326 O O . LEU A 1 185 ? 12.541 9.249 -28.255 1.00 58.34 185 LEU A O 1
ATOM 1331 N N . GLU A 1 186 ? 13.683 8.582 -26.446 1.00 56.60 186 GLU A N 1
ATOM 1332 C CA . GLU A 1 186 ? 14.663 9.662 -26.577 1.00 58.17 186 GLU A CA 1
ATOM 1333 C C . GLU A 1 186 ? 15.820 9.268 -27.487 1.00 54.94 186 GLU A C 1
ATOM 1334 O O . GLU A 1 186 ? 16.571 10.127 -27.950 1.00 59.53 186 GLU A O 1
ATOM 1340 N N . LYS A 1 187 ? 15.967 7.971 -27.733 1.00 52.42 187 LYS A N 1
ATOM 1341 C CA . LYS A 1 187 ? 16.964 7.489 -28.683 1.00 61.39 187 LYS A CA 1
ATOM 1342 C C . LYS A 1 187 ? 16.392 7.485 -30.100 1.00 66.49 187 LYS A C 1
ATOM 1343 O O . LYS A 1 187 ? 17.132 7.391 -31.077 1.00 67.49 187 LYS A O 1
ATOM 1349 N N . GLY A 1 188 ? 15.070 7.583 -30.203 1.00 68.10 188 GLY A N 1
ATOM 1350 C CA . GLY A 1 188 ? 14.392 7.514 -31.486 1.00 63.39 188 GLY A CA 1
ATOM 1351 C C . GLY A 1 188 ? 14.331 6.090 -32.004 1.00 60.73 188 GLY A C 1
ATOM 1352 O O . GLY A 1 188 ? 14.310 5.861 -33.215 1.00 59.06 188 GLY A O 1
ATOM 1353 N N . ASP A 1 189 ? 14.295 5.132 -31.079 1.00 56.16 189 ASP A N 1
ATOM 1354 C CA . ASP A 1 189 ? 14.338 3.711 -31.417 1.00 62.33 189 ASP A CA 1
ATOM 1355 C C . ASP A 1 189 ? 12.981 3.033 -31.279 1.00 60.65 189 ASP A C 1
ATOM 1356 O O . ASP A 1 189 ? 12.885 1.807 -31.373 1.00 62.76 189 ASP A O 1
ATOM 1361 N N . ILE A 1 190 ? 11.936 3.817 -31.042 1.00 53.51 190 ILE A N 1
ATOM 1362 C CA . ILE A 1 190 ? 10.611 3.239 -30.851 1.00 54.42 190 ILE A CA 1
ATOM 1363 C C . ILE A 1 190 ? 9.857 3.077 -32.169 1.00 55.87 190 ILE A C 1
ATOM 1364 O O . ILE A 1 190 ? 9.860 3.969 -33.017 1.00 52.74 190 ILE A O 1
ATOM 1369 N N . LYS A 1 191 ? 9.230 1.917 -32.326 1.00 52.22 191 LYS A N 1
ATOM 1370 C CA . LYS A 1 191 ? 8.446 1.607 -33.508 1.00 60.22 191 LYS A CA 1
ATOM 1371 C C . LYS A 1 191 ? 6.968 1.764 -33.184 1.00 55.61 191 LYS A C 1
ATOM 1372 O O . LYS A 1 191 ? 6.404 0.968 -32.438 1.00 60.14 191 LYS A O 1
ATOM 1378 N N . LEU A 1 192 ? 6.349 2.802 -33.734 1.00 58.36 192 LEU A N 1
ATOM 1379 C CA . LEU A 1 192 ? 4.931 3.062 -33.503 1.00 57.24 192 LEU A CA 1
ATOM 1380 C C . LEU A 1 192 ? 4.045 1.956 -34.064 1.00 56.62 192 LEU A C 1
ATOM 1381 O O . LEU A 1 192 ? 4.321 1.393 -35.125 1.00 49.91 192 LEU A O 1
ATOM 1386 N N . GLU A 1 193 ? 2.974 1.652 -33.342 1.00 46.23 193 GLU A N 1
ATOM 1387 C CA . GLU A 1 193 ? 1.980 0.705 -33.811 1.00 51.82 193 GLU A CA 1
ATOM 1388 C C . GLU A 1 193 ? 0.626 1.399 -33.808 1.00 50.86 193 GLU A C 1
ATOM 1389 O O . GLU A 1 193 ? 0.031 1.606 -32.752 1.00 48.38 193 GLU A O 1
ATOM 1395 N N . LYS A 1 194 ? 0.147 1.786 -34.985 1.00 48.76 194 LYS A N 1
ATOM 1396 C CA . LYS A 1 194 ? -1.167 2.408 -35.069 1.00 43.90 194 LYS A CA 1
ATOM 1397 C C . LYS A 1 194 ? -2.233 1.373 -34.757 1.00 47.83 194 LYS A C 1
ATOM 1398 O O . LYS A 1 194 ? -2.149 0.231 -35.208 1.00 52.46 194 LYS A O 1
ATOM 1404 N N . GLN A 1 195 ? -3.226 1.776 -33.973 1.00 43.91 195 GLN A N 1
ATOM 1405 C CA . GLN A 1 195 ? -4.274 0.866 -33.535 1.00 41.38 195 GLN A CA 1
ATOM 1406 C C . GLN A 1 195 ? -5.146 0.375 -34.690 1.00 39.38 195 GLN A C 1
ATOM 1407 O O . GLN A 1 195 ? -5.645 1.170 -35.490 1.00 38.78 195 GLN A O 1
ATOM 1413 N N . ASP A 1 196 ? -5.313 -0.942 -34.761 1.00 38.09 196 ASP A N 1
ATOM 1414 C CA . ASP A 1 196 ? -6.192 -1.569 -35.748 1.00 45.82 196 ASP A CA 1
ATOM 1415 C C . ASP A 1 196 ? -7.622 -1.477 -35.242 1.00 42.97 196 ASP A C 1
ATOM 1416 O O . ASP A 1 196 ? -8.008 -2.184 -34.317 1.00 47.28 196 ASP A O 1
ATOM 1421 N N . GLU A 1 197 ? -8.400 -0.584 -35.842 1.00 47.27 197 GLU A N 1
ATOM 1422 C CA . GLU A 1 197 ? -9.730 -0.261 -35.338 1.00 51.48 197 GLU A CA 1
ATOM 1423 C C . GLU A 1 197 ? -10.665 -1.463 -35.348 1.00 63.53 197 GLU A C 1
ATOM 1424 O O . GLU A 1 197 ? -11.593 -1.544 -34.540 1.00 57.28 197 GLU A O 1
ATOM 1430 N N . ALA A 1 198 ? -10.426 -2.387 -36.275 1.00 68.71 198 ALA A N 1
ATOM 1431 C CA . ALA A 1 198 ? -11.251 -3.583 -36.400 1.00 68.84 198 ALA A CA 1
ATOM 1432 C C . ALA A 1 198 ? -11.141 -4.477 -35.168 1.00 63.83 198 ALA A C 1
ATOM 1433 O O . ALA A 1 198 ? -12.075 -5.215 -34.851 1.00 69.47 198 ALA A O 1
ATOM 1435 N N . SER A 1 199 ? -10.003 -4.413 -34.480 1.00 45.23 199 SER A N 1
ATOM 1436 C CA . SER A 1 199 ? -9.772 -5.258 -33.309 1.00 44.25 199 SER A CA 1
ATOM 1437 C C . SER A 1 199 ? -10.099 -4.535 -32.014 1.00 40.70 199 SER A C 1
ATOM 1438 O O . SER A 1 199 ? -9.927 -5.090 -30.926 1.00 41.00 199 SER A O 1
ATOM 1441 N N . ALA A 1 200 ? -10.569 -3.298 -32.127 1.00 44.41 200 ALA A N 1
ATOM 1442 C CA . ALA A 1 200 ? -10.829 -2.488 -30.942 1.00 46.87 200 ALA A CA 1
ATOM 1443 C C . ALA A 1 200 ? -12.067 -2.968 -30.195 1.00 47.21 200 ALA A C 1
ATOM 1444 O O . ALA A 1 200 ? -13.101 -3.246 -30.802 1.00 50.59 200 ALA A O 1
ATOM 1446 N N . THR A 1 201 ? -11.947 -3.081 -28.875 1.00 39.61 201 THR A N 1
ATOM 1447 C CA . THR A 1 201 ? -13.088 -3.367 -28.020 1.00 35.68 201 THR A CA 1
ATOM 1448 C C . THR A 1 201 ? -13.058 -2.396 -26.852 1.00 43.57 201 THR A C 1
ATOM 1449 O O . THR A 1 201 ? -12.006 -1.831 -26.534 1.00 36.81 201 THR A O 1
ATOM 1453 N N . TYR A 1 202 ? -14.210 -2.205 -26.216 1.00 38.61 202 TYR A N 1
ATOM 1454 C CA . TYR A 1 202 ? -14.336 -1.195 -25.178 1.00 41.24 202 TYR A CA 1
ATOM 1455 C C . TYR A 1 202 ? -14.626 -1.790 -23.811 1.00 41.55 202 TYR A C 1
ATOM 1456 O O . TYR A 1 202 ? -15.538 -2.599 -23.648 1.00 40.74 202 TYR A O 1
ATOM 1465 N N . ALA A 1 203 ? -13.823 -1.384 -22.836 1.00 40.39 203 ALA A N 1
ATOM 1466 C CA . ALA A 1 203 ? -13.956 -1.843 -21.464 1.00 40.59 203 ALA A CA 1
ATOM 1467 C C . ALA A 1 203 ? -14.596 -0.756 -20.615 1.00 44.60 203 ALA A C 1
ATOM 1468 O O . ALA A 1 203 ? -13.917 -0.072 -19.856 1.00 47.83 203 ALA A O 1
ATOM 1470 N N . SER A 1 204 ? -15.908 -0.600 -20.752 1.00 42.17 204 SER A N 1
ATOM 1471 C CA . SER A 1 204 ? -16.635 0.410 -20.001 1.00 39.92 204 SER A CA 1
ATOM 1472 C C . SER A 1 204 ? -16.803 0.009 -18.543 1.00 38.31 204 SER A C 1
ATOM 1473 O O . SER A 1 204 ? -16.705 -1.170 -18.192 1.00 31.24 204 SER A O 1
ATOM 1476 N N . LYS A 1 205 ? -17.065 0.996 -17.695 1.00 36.97 205 LYS A N 1
ATOM 1477 C CA . LYS A 1 205 ? -17.231 0.741 -16.268 1.00 40.59 205 LYS A CA 1
ATOM 1478 C C . LYS A 1 205 ? -18.301 -0.313 -16.004 1.00 35.71 205 LYS A C 1
ATOM 1479 O O . LYS A 1 205 ? -19.283 -0.423 -16.744 1.00 39.63 205 LYS A O 1
ATOM 1485 N N . ILE A 1 206 ? -18.104 -1.086 -14.943 1.00 33.06 206 ILE A N 1
ATOM 1486 C CA . ILE A 1 206 ? -19.046 -2.135 -14.576 1.00 34.66 206 ILE A CA 1
ATOM 1487 C C . ILE A 1 206 ? -20.336 -1.541 -14.012 1.00 38.90 206 ILE A C 1
ATOM 1488 O O . ILE A 1 206 ? -20.334 -0.935 -12.942 1.00 40.88 206 ILE A O 1
ATOM 1493 N N . GLN A 1 207 ? -21.433 -1.706 -14.745 1.00 42.07 207 GLN A N 1
ATOM 1494 C CA . GLN A 1 207 ? -22.744 -1.268 -14.279 1.00 40.11 207 GLN A CA 1
ATOM 1495 C C . GLN A 1 207 ? -23.205 -2.218 -13.183 1.00 38.08 207 GLN A C 1
ATOM 1496 O O . GLN A 1 207 ? -22.874 -3.405 -13.211 1.00 38.77 207 GLN A O 1
ATOM 1502 N N . LYS A 1 208 ? -23.975 -1.710 -12.227 1.00 32.74 208 LYS A N 1
ATOM 1503 C CA . LYS A 1 208 ? -24.435 -2.552 -11.129 1.00 35.45 208 LYS A CA 1
ATOM 1504 C C . LYS A 1 208 ? -25.188 -3.791 -11.602 1.00 34.13 208 LYS A C 1
ATOM 1505 O O . LYS A 1 208 ? -24.979 -4.883 -11.072 1.00 29.46 208 LYS A O 1
ATOM 1511 N N . GLN A 1 209 ? -26.069 -3.642 -12.589 1.00 32.84 209 GLN A N 1
ATOM 1512 C CA . GLN A 1 209 ? -26.842 -4.803 -13.029 1.00 27.81 209 GLN A CA 1
ATOM 1513 C C . GLN A 1 209 ? -25.943 -5.898 -13.605 1.00 28.34 209 GLN A C 1
ATOM 1514 O O . GLN A 1 209 ? -26.296 -7.076 -13.572 1.00 34.68 209 GLN A O 1
ATOM 1520 N N . GLU A 1 210 ? -24.779 -5.507 -14.121 1.00 30.93 210 GLU A N 1
ATOM 1521 C CA . GLU A 1 210 ? -23.827 -6.472 -14.667 1.00 23.00 210 GLU A CA 1
ATOM 1522 C C . GLU A 1 210 ? -23.216 -7.331 -13.562 1.00 23.58 210 GLU A C 1
ATOM 1523 O O . GLU A 1 210 ? -22.686 -8.413 -13.828 1.00 25.96 210 GLU A O 1
ATOM 1529 N N . ALA A 1 211 ? -23.294 -6.845 -12.326 1.00 21.12 211 ALA A N 1
ATOM 1530 C CA . ALA A 1 211 ? -22.722 -7.560 -11.178 1.00 20.71 211 ALA A CA 1
ATOM 1531 C C . ALA A 1 211 ? -23.680 -8.629 -10.638 1.00 22.11 211 ALA A C 1
ATOM 1532 O O . ALA A 1 211 ? -23.294 -9.494 -9.846 1.00 22.58 211 ALA A O 1
ATOM 1534 N N . LEU A 1 212 ? -24.938 -8.558 -11.061 1.00 21.96 212 LEU A N 1
ATOM 1535 C CA . LEU A 1 212 ? -25.920 -9.570 -10.688 1.00 22.08 212 LEU A CA 1
ATOM 1536 C C . LEU A 1 212 ? -25.569 -10.914 -11.311 1.00 20.90 212 LEU A C 1
ATOM 1537 O O . LEU A 1 212 ? -25.294 -11.005 -12.502 1.00 22.91 212 LEU A O 1
ATOM 1542 N N . ILE A 1 213 ? -25.578 -11.964 -10.500 1.00 20.36 213 ILE A N 1
ATOM 1543 C CA . ILE A 1 213 ? -25.310 -13.299 -11.014 1.00 20.33 213 ILE A CA 1
ATOM 1544 C C . ILE A 1 213 ? -26.545 -13.856 -11.719 1.00 23.61 213 ILE A C 1
ATOM 1545 O O . I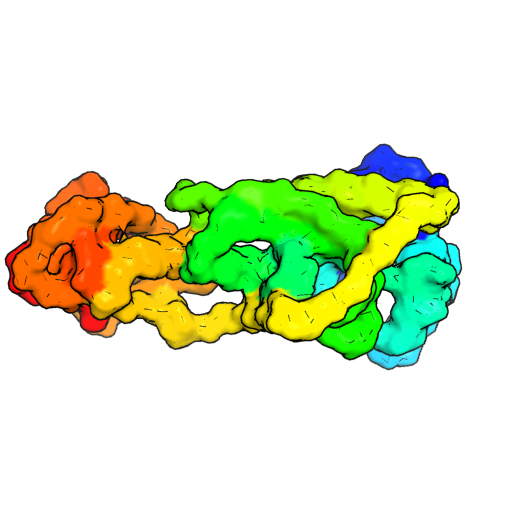LE A 1 213 ? -27.642 -13.837 -11.171 1.00 22.91 213 ILE A O 1
ATOM 1550 N N . ASP A 1 214 ? -26.352 -14.317 -12.952 1.00 23.43 214 ASP A N 1
ATOM 1551 C CA . ASP A 1 214 ? -27.387 -15.013 -13.709 1.00 22.46 214 ASP A CA 1
ATOM 1552 C C . ASP A 1 214 ? -27.091 -16.499 -13.582 1.00 22.93 214 ASP A C 1
ATOM 1553 O O . ASP A 1 214 ? -26.172 -17.009 -14.225 1.00 23.17 214 ASP A O 1
ATOM 1558 N N . TRP A 1 215 ? -27.858 -17.193 -12.750 1.00 24.43 215 TRP A N 1
ATOM 1559 C CA . TRP A 1 215 ? -27.537 -18.584 -12.432 1.00 28.92 215 TRP A CA 1
ATOM 1560 C C . TRP A 1 215 ? -27.687 -19.543 -13.621 1.00 24.36 215 TRP A C 1
ATOM 1561 O O . TRP A 1 215 ? -27.199 -20.666 -13.572 1.00 26.04 215 TRP A O 1
ATOM 1572 N N . ARG A 1 216 ? -28.340 -19.092 -14.691 1.00 24.67 216 ARG A N 1
ATOM 1573 C CA . ARG A 1 216 ? -28.469 -19.900 -15.908 1.00 26.39 216 ARG A CA 1
ATOM 1574 C C . ARG A 1 216 ? -27.146 -20.052 -16.661 1.00 22.26 216 ARG A C 1
ATOM 1575 O O . ARG A 1 216 ? -26.984 -20.977 -17.466 1.00 28.91 216 ARG A O 1
ATOM 1583 N N . LYS A 1 217 ? -26.213 -19.132 -16.419 1.00 23.23 217 LYS A N 1
ATOM 1584 C CA . LYS A 1 217 ? -24.900 -19.158 -17.065 1.00 28.99 217 LYS A CA 1
ATOM 1585 C C . LYS A 1 217 ? -24.081 -20.329 -16.532 1.00 24.55 217 LYS A C 1
ATOM 1586 O O . LYS A 1 217 ? -24.419 -20.899 -15.495 1.00 23.67 217 LYS A O 1
ATOM 1592 N N . SER A 1 218 ? -23.013 -20.694 -17.235 1.00 22.17 218 SER A N 1
ATOM 1593 C CA . SER A 1 218 ? -22.163 -21.789 -16.769 1.00 24.34 218 SER A CA 1
ATOM 1594 C C . SER A 1 218 ? -21.477 -21.403 -15.460 1.00 29.07 218 SER A C 1
ATOM 1595 O O . SER A 1 218 ? -21.245 -20.216 -15.196 1.00 23.64 218 SER A O 1
ATOM 1598 N N . ALA A 1 219 ? -21.162 -22.396 -14.639 1.00 26.02 219 ALA A N 1
ATOM 1599 C CA . ALA A 1 219 ? -20.458 -22.129 -13.394 1.00 22.97 219 ALA A CA 1
ATOM 1600 C C . ALA A 1 219 ? -19.149 -21.442 -13.746 1.00 22.88 219 ALA A C 1
ATOM 1601 O O . ALA A 1 219 ? -18.693 -20.561 -13.034 1.00 22.31 219 ALA A O 1
ATOM 1603 N N . VAL A 1 220 ? -18.555 -21.847 -14.863 1.00 23.29 220 VAL A N 1
ATOM 1604 C CA . VAL A 1 220 ? -17.308 -21.239 -15.308 1.00 23.33 220 VAL A CA 1
ATOM 1605 C C . VAL A 1 220 ? -17.468 -19.736 -15.566 1.00 25.80 220 VAL A C 1
ATOM 1606 O O . VAL A 1 220 ? -16.625 -18.936 -15.140 1.00 21.51 220 VAL A O 1
ATOM 1610 N N . GLU A 1 221 ? -18.549 -19.347 -16.247 1.00 24.24 221 GLU A N 1
ATOM 1611 C CA . GLU A 1 221 ? -18.786 -17.933 -16.531 1.00 23.48 221 GLU A CA 1
ATOM 1612 C C . GLU A 1 221 ? -19.049 -17.131 -15.266 1.00 24.02 221 GLU A C 1
ATOM 1613 O O . GLU A 1 221 ? -18.553 -16.015 -15.121 1.00 22.29 221 GLU A O 1
ATOM 1619 N N . ILE A 1 222 ? -19.829 -17.698 -14.352 1.00 20.98 222 ILE A N 1
ATOM 1620 C CA . ILE A 1 222 ? -20.147 -17.010 -13.106 1.00 22.99 222 ILE A CA 1
ATOM 1621 C C . ILE A 1 222 ? -18.890 -16.813 -12.265 1.00 22.85 222 ILE A C 1
ATOM 1622 O O . ILE A 1 222 ? -18.666 -15.738 -11.704 1.00 17.14 222 ILE A O 1
ATOM 1627 N N . ALA A 1 223 ? -18.070 -17.856 -12.188 1.00 24.50 223 ALA A N 1
ATOM 1628 C CA . ALA A 1 223 ? -16.811 -17.781 -11.455 1.00 17.65 223 ALA A CA 1
ATOM 1629 C C . ALA A 1 223 ? -15.905 -16.673 -11.987 1.00 23.11 223 ALA A C 1
ATOM 1630 O O . ALA A 1 223 ? -15.219 -16.004 -11.211 1.00 21.10 223 ALA A O 1
ATOM 1632 N N . ARG A 1 224 ? -15.904 -16.461 -13.303 1.00 28.39 224 ARG A N 1
ATOM 1633 C CA . ARG A 1 224 ? -15.117 -15.358 -13.874 1.00 23.76 224 ARG A CA 1
ATOM 1634 C C . ARG A 1 224 ? -15.659 -14.009 -13.416 1.00 20.66 224 ARG A C 1
ATOM 1635 O O . ARG A 1 224 ? -14.901 -13.097 -13.093 1.00 22.43 224 ARG A O 1
ATOM 1643 N N . GLN A 1 225 ? -16.980 -13.897 -13.392 1.00 23.64 225 GLN A N 1
ATOM 1644 C CA . GLN A 1 225 ? -17.656 -12.701 -12.896 1.00 31.01 225 GLN A CA 1
ATOM 1645 C C . GLN A 1 225 ? -17.258 -12.413 -11.444 1.00 24.86 225 GLN A C 1
ATOM 1646 O O . GLN A 1 225 ? -16.906 -11.282 -11.096 1.00 22.58 225 GLN A O 1
ATOM 1652 N N . VAL A 1 226 ? -17.302 -13.443 -10.605 1.00 21.38 226 VAL A N 1
ATOM 1653 C CA . VAL A 1 226 ? -16.915 -13.307 -9.202 1.00 22.56 226 VAL A CA 1
ATOM 1654 C C . VAL A 1 226 ? -15.454 -12.848 -9.051 1.00 23.86 226 VAL A C 1
ATOM 1655 O O . VAL A 1 226 ? -15.138 -12.019 -8.196 1.00 23.07 226 VAL A O 1
ATOM 1659 N N . ARG A 1 227 ? -14.568 -13.373 -9.894 1.00 18.43 227 ARG A N 1
ATOM 1660 C CA . ARG A 1 227 ? -13.158 -12.964 -9.873 1.00 23.23 227 ARG A CA 1
ATOM 1661 C C . ARG A 1 227 ? -12.967 -11.541 -10.426 1.00 23.44 227 ARG A C 1
ATOM 1662 O O . ARG A 1 227 ? -12.292 -10.704 -9.825 1.00 16.60 227 ARG A O 1
ATOM 1670 N N . ALA A 1 228 ? -13.580 -11.273 -11.573 1.00 23.30 228 ALA A N 1
ATOM 1671 C CA . ALA A 1 228 ? -13.443 -9.977 -12.235 1.00 20.21 228 ALA A CA 1
ATOM 1672 C C . ALA A 1 228 ? -13.888 -8.832 -11.335 1.00 22.63 228 ALA A C 1
ATOM 1673 O O . ALA A 1 228 ? -13.324 -7.741 -11.368 1.00 23.63 228 ALA A O 1
ATOM 1675 N N . PHE A 1 229 ? -14.902 -9.090 -10.519 1.00 20.32 229 PHE A N 1
ATOM 1676 C CA . PHE A 1 229 ? -15.570 -8.029 -9.776 1.00 16.15 229 PHE A CA 1
ATOM 1677 C C . PHE A 1 229 ? -15.111 -7.912 -8.322 1.00 19.35 229 PHE A C 1
ATOM 1678 O O . PHE A 1 229 ? -15.721 -7.200 -7.526 1.00 18.61 229 PHE A O 1
ATOM 1686 N N . ASN A 1 230 ? -14.036 -8.617 -7.994 1.00 22.35 230 ASN A N 1
ATOM 1687 C CA . ASN A 1 230 ? -13.343 -8.461 -6.720 1.00 25.43 230 ASN A CA 1
ATOM 1688 C C . ASN A 1 230 ? -12.063 -7.689 -7.013 1.00 23.99 230 ASN A C 1
ATOM 1689 O O . ASN A 1 230 ? -11.209 -8.178 -7.751 1.00 21.85 230 ASN A O 1
ATOM 1694 N N . PRO A 1 231 ? -11.889 -6.504 -6.405 1.00 24.08 231 PRO A N 1
ATOM 1695 C CA . PRO A 1 231 ? -12.626 -5.947 -5.266 1.00 25.73 231 PRO A CA 1
ATOM 1696 C C . PRO A 1 231 ? -13.798 -4.999 -5.590 1.00 22.49 231 PRO A C 1
ATOM 1697 O O . PRO A 1 231 ? -14.493 -4.613 -4.651 1.00 29.44 231 PRO A O 1
ATOM 1701 N N . THR A 1 232 ? -14.026 -4.636 -6.852 1.00 25.75 232 THR A N 1
ATOM 1702 C CA . THR A 1 232 ? -15.214 -3.829 -7.186 1.00 29.69 232 THR A CA 1
ATOM 1703 C C . THR A 1 232 ? -15.897 -4.239 -8.486 1.00 20.22 232 THR A C 1
ATOM 1704 O O . THR A 1 232 ? -15.229 -4.525 -9.481 1.00 33.48 232 THR A O 1
ATOM 1708 N N . PRO A 1 233 ? -17.237 -4.232 -8.492 1.00 24.01 233 PRO A N 1
ATOM 1709 C CA . PRO A 1 233 ? -18.122 -3.839 -7.385 1.00 22.76 233 PRO A CA 1
ATOM 1710 C C . PRO A 1 233 ? -18.565 -5.000 -6.487 1.00 24.14 233 PRO A C 1
ATOM 1711 O O . PRO A 1 233 ? -19.406 -4.795 -5.601 1.00 22.33 233 PRO A O 1
ATOM 1715 N N . ILE A 1 234 ? -17.998 -6.183 -6.723 1.00 21.25 234 ILE A N 1
ATOM 1716 C CA . ILE A 1 234 ? -18.400 -7.446 -6.077 1.00 20.49 234 ILE A CA 1
ATOM 1717 C C . ILE A 1 234 ? -19.685 -8.031 -6.670 1.00 20.29 234 ILE A C 1
ATOM 1718 O O . ILE A 1 234 ? -20.750 -7.423 -6.598 1.00 23.18 234 ILE A O 1
ATOM 1723 N N . ALA A 1 235 ? -19.564 -9.217 -7.257 1.00 18.89 235 ALA A N 1
ATOM 1724 C CA . ALA A 1 235 ? -20.709 -9.943 -7.798 1.00 19.46 235 ALA A CA 1
ATOM 1725 C C . ALA A 1 235 ? -21.704 -10.181 -6.677 1.00 21.99 235 ALA A C 1
ATOM 1726 O O . ALA A 1 235 ? -21.316 -10.256 -5.508 1.00 23.01 235 ALA A O 1
ATOM 1728 N N . PHE A 1 236 ? -22.985 -10.284 -7.018 1.00 20.65 236 PHE A N 1
ATOM 1729 C CA . PHE A 1 236 ? -23.999 -10.554 -6.002 1.00 22.50 236 PHE A CA 1
ATOM 1730 C C . PHE A 1 236 ? -25.188 -11.334 -6.541 1.00 23.10 236 PHE A C 1
ATOM 1731 O O . PHE A 1 236 ? -25.462 -11.336 -7.735 1.00 22.97 236 PHE A O 1
ATOM 1739 N N . THR A 1 237 ? -25.890 -12.001 -5.636 1.00 24.22 237 THR A N 1
ATOM 1740 C CA . THR A 1 237 ? -27.111 -12.705 -5.973 1.00 23.96 237 THR A CA 1
ATOM 1741 C C . THR A 1 237 ? -28.136 -12.376 -4.884 1.00 26.60 237 THR A C 1
ATOM 1742 O O . THR A 1 237 ? -27.984 -11.370 -4.179 1.00 20.99 237 THR A O 1
ATOM 1746 N N . TYR A 1 238 ? -29.173 -13.198 -4.747 1.00 22.75 238 TYR A N 1
ATOM 1747 C CA . TYR A 1 238 ? -30.159 -12.995 -3.693 1.00 25.45 238 TYR A CA 1
ATOM 1748 C C . TYR A 1 238 ? -30.321 -14.228 -2.798 1.00 24.76 238 TYR A C 1
ATOM 1749 O O . TYR A 1 238 ? -30.239 -15.366 -3.261 1.00 24.62 238 TYR A O 1
ATOM 1758 N N . PHE A 1 239 ? -30.522 -13.984 -1.508 1.00 25.60 239 PHE A N 1
ATOM 1759 C CA . PHE A 1 239 ? -30.753 -15.053 -0.539 1.00 29.15 239 PHE A CA 1
ATOM 1760 C C . PHE A 1 239 ? -31.817 -14.639 0.468 1.00 31.78 239 PHE A C 1
ATOM 1761 O O . PHE A 1 239 ? -31.623 -13.683 1.217 1.00 29.08 239 PHE A O 1
ATOM 1769 N N . GLU A 1 240 ? -32.933 -15.368 0.479 1.00 32.80 240 GLU A N 1
ATOM 1770 C CA . GLU A 1 240 ? -34.047 -15.083 1.385 1.00 37.93 240 GLU A CA 1
ATOM 1771 C C . GLU A 1 240 ? -34.546 -13.642 1.231 1.00 37.08 240 GLU A C 1
ATOM 1772 O O . GLU A 1 240 ? -34.846 -12.969 2.221 1.00 40.26 240 GLU A O 1
ATOM 1778 N N . GLY A 1 241 ?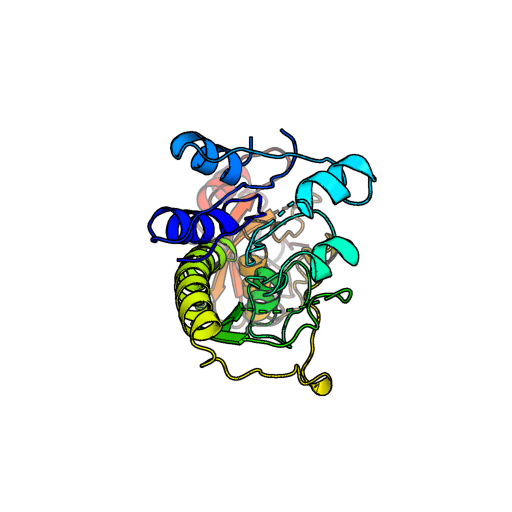 -34.622 -13.176 -0.012 1.00 30.68 241 GLY A N 1
ATOM 1779 C CA . GLY A 1 241 ? -35.129 -11.848 -0.312 1.00 37.27 241 GLY A CA 1
ATOM 1780 C C . GLY A 1 241 ? -34.115 -10.714 -0.257 1.00 38.71 241 GLY A C 1
ATOM 1781 O O . GLY A 1 241 ? -34.422 -9.587 -0.653 1.00 39.62 241 GLY A O 1
ATOM 1782 N N . GLN A 1 242 ? -32.909 -11.004 0.226 1.00 34.17 242 GLN A N 1
ATOM 1783 C CA . GLN A 1 242 ? -31.889 -9.974 0.418 1.00 38.49 242 GLN A CA 1
ATOM 1784 C C . GLN A 1 242 ? -30.711 -10.171 -0.526 1.00 33.79 242 GLN A C 1
ATOM 1785 O O . GLN A 1 242 ? -30.363 -11.299 -0.854 1.00 27.72 242 GLN A O 1
ATOM 1791 N N . PRO A 1 243 ? -30.078 -9.071 -0.951 1.00 28.55 243 PRO A N 1
ATOM 1792 C CA . PRO A 1 243 ? -28.869 -9.201 -1.772 1.00 23.29 243 PRO A CA 1
ATOM 1793 C C . PRO A 1 243 ? -27.727 -9.867 -1.005 1.00 29.92 243 PRO A C 1
ATOM 1794 O O . PRO A 1 243 ? -27.565 -9.636 0.195 1.00 35.72 243 PRO A O 1
ATOM 1806 N N . ARG A 1 245 ? -23.599 -10.555 -1.507 1.00 19.41 245 ARG A N 1
ATOM 1807 C CA . ARG A 1 245 ? -22.398 -10.340 -2.297 1.00 16.80 245 ARG A CA 1
ATOM 1808 C C . ARG A 1 245 ? -21.503 -11.573 -2.182 1.00 20.75 245 ARG A C 1
ATOM 1809 O O . ARG A 1 245 ? -21.347 -12.141 -1.098 1.00 20.10 245 ARG A O 1
ATOM 1817 N N . ILE A 1 246 ? -20.942 -11.995 -3.309 1.00 19.21 246 ILE A N 1
ATOM 1818 C CA . ILE A 1 246 ? -20.099 -13.178 -3.356 1.00 17.84 246 ILE A CA 1
ATOM 1819 C C . ILE A 1 246 ? -18.674 -12.741 -3.618 1.00 22.82 246 ILE A C 1
ATOM 1820 O O . ILE A 1 246 ? -18.355 -12.292 -4.718 1.00 15.78 246 ILE A O 1
ATOM 1825 N N . TRP A 1 247 ? -17.821 -12.882 -2.606 1.00 27.50 247 TRP A N 1
ATOM 1826 C CA . TRP A 1 247 ? -16.446 -12.403 -2.672 1.00 22.00 247 TRP A CA 1
ATOM 1827 C C . TRP A 1 247 ? -15.467 -13.453 -3.192 1.00 21.33 247 TRP A C 1
ATOM 1828 O O . TRP A 1 247 ? -14.527 -13.134 -3.922 1.00 18.69 247 TRP A O 1
ATOM 1839 N N . ARG A 1 248 ? -15.676 -14.704 -2.801 1.00 19.36 248 ARG A N 1
ATOM 1840 C CA . ARG A 1 248 ? -14.790 -15.788 -3.210 1.00 18.84 248 ARG A CA 1
ATOM 1841 C C . ARG A 1 248 ? -15.611 -17.007 -3.595 1.00 16.74 248 ARG A C 1
ATOM 1842 O O . ARG A 1 248 ? -16.535 -17.385 -2.871 1.00 17.35 248 ARG A O 1
ATOM 1850 N N . ALA A 1 249 ? -15.251 -17.636 -4.708 1.00 17.20 249 ALA A N 1
ATOM 1851 C CA . ALA A 1 249 ? -15.954 -18.822 -5.175 1.00 20.51 249 ALA A CA 1
ATOM 1852 C C . ALA A 1 249 ? -15.009 -19.710 -5.976 1.00 21.74 249 ALA A C 1
ATOM 1853 O O . ALA A 1 249 ? -13.924 -19.272 -6.368 1.00 22.98 249 ALA A O 1
ATOM 1855 N N . THR A 1 250 ? -15.413 -20.959 -6.201 1.00 14.77 250 THR A N 1
ATOM 1856 C CA . THR A 1 250 ? -14.674 -21.852 -7.098 1.00 15.59 250 THR A CA 1
ATOM 1857 C C . THR A 1 250 ? -15.660 -22.719 -7.881 1.00 20.37 250 THR A C 1
ATOM 1858 O O . THR A 1 250 ? -16.792 -22.899 -7.461 1.00 19.48 250 THR A O 1
ATOM 1862 N N . VAL A 1 251 ? -15.200 -23.273 -8.998 1.00 17.43 251 VAL A N 1
ATOM 1863 C CA . VAL A 1 251 ? -16.014 -24.136 -9.850 1.00 21.05 251 VAL A CA 1
ATOM 1864 C C . VAL A 1 251 ? -15.821 -25.607 -9.471 1.00 32.02 251 VAL A C 1
ATOM 1865 O O . VAL A 1 251 ? -14.701 -26.042 -9.191 1.00 28.87 251 VAL A O 1
ATOM 1869 N N . VAL A 1 252 ? -16.922 -26.354 -9.447 1.00 18.95 252 VAL A N 1
ATOM 1870 C CA . VAL A 1 252 ? -16.895 -27.805 -9.327 1.00 22.64 252 VAL A CA 1
ATOM 1871 C C . VAL A 1 252 ? -17.492 -28.378 -10.606 1.00 24.08 252 VAL A C 1
ATOM 1872 O O . VAL A 1 252 ? -18.670 -28.176 -10.882 1.00 29.12 252 VAL A O 1
ATOM 1876 N N . ASP A 1 253 ? -16.693 -29.092 -11.392 1.00 25.41 253 ASP A N 1
ATOM 1877 C CA . ASP A 1 253 ? -17.184 -29.594 -12.666 1.00 28.50 253 ASP A CA 1
ATOM 1878 C C . ASP A 1 253 ? -17.908 -30.916 -12.479 1.00 30.68 253 ASP A C 1
ATOM 1879 O O . ASP A 1 253 ? -17.402 -31.973 -12.850 1.00 40.51 253 ASP A O 1
ATOM 1884 N N . GLU A 1 254 ? -19.094 -30.844 -11.892 1.00 28.14 254 GLU A N 1
ATOM 1885 C CA . GLU A 1 254 ? -19.913 -32.019 -11.661 1.00 27.28 254 GLU A CA 1
ATOM 1886 C C . GLU A 1 254 ? -21.327 -31.726 -12.118 1.00 29.74 254 GLU A C 1
ATOM 1887 O O . GLU A 1 254 ? -21.828 -30.622 -11.932 1.00 24.52 254 GLU A O 1
ATOM 1893 N N . LYS A 1 255 ? -21.977 -32.721 -12.709 1.00 27.95 255 LYS A N 1
ATOM 1894 C CA . LYS A 1 255 ? -23.336 -32.540 -13.184 1.00 29.82 255 LYS A CA 1
ATOM 1895 C C . LYS A 1 255 ? -24.340 -32.595 -12.038 1.00 35.94 255 LYS A C 1
ATOM 1896 O O . LYS A 1 255 ? -24.142 -33.303 -11.050 1.00 29.49 255 LYS A O 1
ATOM 1902 N N . THR A 1 256 ? -25.423 -31.841 -12.189 1.00 24.88 256 THR A N 1
ATOM 1903 C CA . THR A 1 256 ? -26.512 -31.844 -11.228 1.00 28.62 256 THR A CA 1
ATOM 1904 C C . THR A 1 256 ? -27.829 -32.041 -11.963 1.00 31.05 256 THR A C 1
ATOM 1905 O O . THR A 1 256 ? -27.961 -31.656 -13.126 1.00 30.58 256 THR A O 1
ATOM 1909 N N . ASP A 1 257 ? -28.802 -32.624 -11.271 1.00 32.09 257 ASP A N 1
ATOM 1910 C CA . ASP A 1 257 ? -30.170 -32.709 -11.767 1.00 30.79 257 ASP A CA 1
ATOM 1911 C C . ASP A 1 257 ? -30.958 -31.444 -11.416 1.00 25.51 257 ASP A C 1
ATOM 1912 O O . ASP A 1 257 ? -32.088 -31.277 -11.859 1.00 25.35 257 ASP A O 1
ATOM 1917 N N . PHE A 1 258 ? -30.362 -30.563 -10.609 1.00 24.19 258 PHE A N 1
ATOM 1918 C CA . PHE A 1 258 ? -31.078 -29.420 -10.045 1.00 24.20 258 PHE A CA 1
ATOM 1919 C C . PHE A 1 258 ? -31.143 -28.220 -11.011 1.00 28.33 258 PHE A C 1
ATOM 1920 O O . PHE A 1 258 ? -30.265 -28.034 -11.853 1.00 28.14 258 PHE A O 1
ATOM 1928 N N . GLU A 1 259 ? -32.189 -27.413 -10.868 1.00 25.42 259 GLU A N 1
ATOM 1929 C CA . GLU A 1 259 ? -32.358 -26.183 -11.641 1.00 22.34 259 GLU A CA 1
ATOM 1930 C C . GLU A 1 259 ? -31.333 -25.144 -11.203 1.00 27.00 259 GLU A C 1
ATOM 1931 O O . GLU A 1 259 ? -30.816 -25.219 -10.087 1.00 22.95 259 GLU A O 1
ATOM 1937 N N . PRO A 1 260 ? -31.048 -24.162 -12.074 1.00 25.41 260 PRO A N 1
ATOM 1938 C CA . PRO A 1 260 ? -30.061 -23.124 -11.754 1.00 29.45 260 PRO A CA 1
ATOM 1939 C C . PRO A 1 260 ? -30.439 -22.333 -10.506 1.00 26.07 260 PRO A C 1
ATOM 1940 O O . PRO A 1 260 ? -31.601 -21.971 -10.324 1.00 23.99 260 PRO A O 1
ATOM 1944 N N . GLY A 1 261 ? -29.454 -22.061 -9.658 1.00 22.59 261 GLY A N 1
ATOM 1945 C CA . GLY A 1 261 ? -29.698 -21.322 -8.436 1.00 25.29 261 GLY A CA 1
ATOM 1946 C C . GLY A 1 261 ? -30.083 -22.208 -7.259 1.00 22.64 261 GLY A C 1
ATOM 1947 O O . GLY A 1 261 ? -30.118 -21.743 -6.119 1.00 28.36 261 GLY A O 1
ATOM 1948 N N . VAL A 1 262 ? -30.362 -23.482 -7.523 1.00 20.10 262 VAL A N 1
ATOM 1949 C CA . VAL A 1 262 ? -30.757 -24.396 -6.451 1.00 19.02 262 VAL A CA 1
ATOM 1950 C C . VAL A 1 262 ? -29.568 -24.950 -5.655 1.00 22.94 262 VAL A C 1
ATOM 1951 O O . VAL A 1 262 ? -28.558 -25.390 -6.222 1.00 20.96 262 VAL A O 1
ATOM 1955 N N . LEU A 1 263 ? -29.702 -24.926 -4.334 1.00 19.96 263 LEU A N 1
ATOM 1956 C CA . LEU A 1 263 ? -28.657 -25.404 -3.433 1.00 23.54 263 LEU A CA 1
ATOM 1957 C C . LEU A 1 263 ? -28.395 -26.896 -3.598 1.00 28.27 263 LEU A C 1
ATOM 1958 O O . LEU A 1 263 ? -29.315 -27.709 -3.498 1.00 25.35 263 LEU A O 1
ATOM 1963 N N . VAL A 1 264 ? -27.134 -27.249 -3.837 1.00 23.63 264 VAL A N 1
ATOM 1964 C CA . VAL A 1 264 ? -26.719 -28.642 -3.921 1.00 23.01 264 VAL A CA 1
ATOM 1965 C C . VAL A 1 264 ? -26.296 -29.179 -2.552 1.00 28.49 264 VAL A C 1
ATOM 1966 O O . VAL A 1 264 ? -26.713 -30.264 -2.137 1.00 32.06 264 VAL A O 1
ATOM 1970 N N . ASP A 1 265 ? -25.486 -28.400 -1.844 1.00 25.67 265 ASP A N 1
ATOM 1971 C CA . ASP A 1 265 ? -24.941 -28.820 -0.560 1.00 30.67 265 ASP A CA 1
ATOM 1972 C C . ASP A 1 265 ? -24.355 -27.614 0.174 1.00 25.23 265 ASP A C 1
ATOM 1973 O O . ASP A 1 265 ? -23.860 -26.685 -0.462 1.00 25.36 265 ASP A O 1
ATOM 1978 N N . ALA A 1 266 ? -24.415 -27.627 1.502 1.00 19.37 266 ALA A N 1
ATOM 1979 C CA . ALA A 1 266 ? -23.770 -26.579 2.307 1.00 26.15 266 ALA A CA 1
ATOM 1980 C C . ALA A 1 266 ? -22.789 -27.173 3.318 1.00 28.07 266 ALA A C 1
ATOM 1981 O O . ALA A 1 266 ? -23.168 -27.933 4.208 1.00 23.95 266 ALA A O 1
ATOM 1983 N N . ASP A 1 267 ? -21.523 -26.810 3.173 1.00 26.00 267 ASP A N 1
ATOM 1984 C CA . ASP A 1 267 ? -20.454 -27.402 3.966 1.00 30.26 267 ASP A CA 1
ATOM 1985 C C . ASP A 1 267 ? -19.402 -26.329 4.253 1.00 27.94 267 ASP A C 1
ATOM 1986 O O . ASP A 1 267 ? -19.394 -25.289 3.604 1.00 25.51 267 ASP A O 1
ATOM 1991 N N . LYS A 1 268 ? -18.536 -26.564 5.238 1.00 23.73 268 LYS A N 1
ATOM 1992 C CA . LYS A 1 268 ? -17.426 -25.652 5.505 1.00 20.49 268 LYS A CA 1
ATOM 1993 C C . LYS A 1 268 ? -16.604 -25.459 4.245 1.00 22.67 268 LYS A C 1
ATOM 1994 O O . LYS A 1 268 ? -15.999 -24.409 4.034 1.00 25.33 268 LYS A O 1
ATOM 2000 N N . LYS A 1 269 ? -16.557 -26.503 3.425 1.00 23.72 269 LYS A N 1
ATOM 2001 C CA . LYS A 1 269 ? -15.803 -26.468 2.183 1.00 28.48 269 LYS A CA 1
ATOM 2002 C C . LYS A 1 269 ? -16.467 -25.567 1.147 1.00 24.46 269 LYS A C 1
ATOM 2003 O O . LYS A 1 269 ? -15.874 -25.269 0.113 1.00 22.50 269 LYS A O 1
ATOM 2009 N N . GLY A 1 270 ? -17.697 -25.144 1.413 1.00 21.44 270 GLY A N 1
ATOM 2010 C CA . GLY A 1 270 ? -18.369 -24.232 0.510 1.00 21.58 270 GLY A CA 1
ATOM 2011 C C . GLY A 1 270 ? -19.870 -24.393 0.395 1.0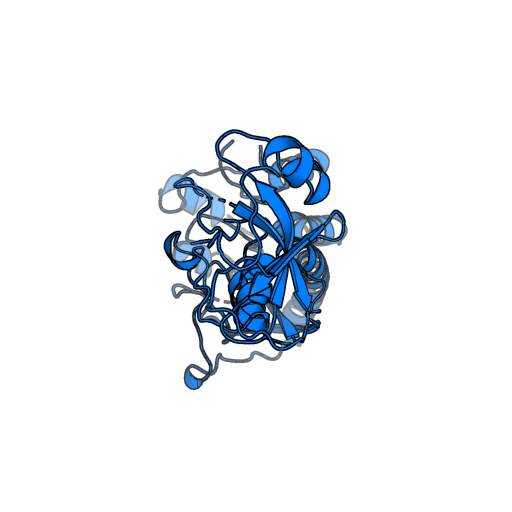0 18.18 270 GLY A C 1
ATOM 2012 O O . GLY A 1 270 ? -20.422 -25.437 0.713 1.00 21.86 270 GLY A O 1
ATOM 2013 N N . ILE A 1 271 ? -20.532 -23.333 -0.061 1.00 17.30 271 ILE A N 1
ATOM 2014 C CA . ILE A 1 271 ? -21.951 -23.390 -0.373 1.00 22.70 271 ILE A CA 1
ATOM 2015 C C . ILE A 1 271 ? -22.080 -23.731 -1.850 1.00 24.91 271 ILE A C 1
ATOM 2016 O O . ILE A 1 271 ? -21.878 -22.872 -2.713 1.00 20.75 271 ILE A O 1
ATOM 2021 N N . SER A 1 272 ? -22.390 -24.991 -2.135 1.00 20.05 272 SER A N 1
ATOM 2022 C CA . SER A 1 272 ? -22.451 -25.476 -3.510 1.00 24.54 272 SER A CA 1
ATOM 2023 C C . SER A 1 272 ? -23.821 -25.210 -4.119 1.00 16.12 272 SER A C 1
ATOM 2024 O O . SER A 1 272 ? -24.842 -25.659 -3.593 1.00 21.81 272 SER A O 1
ATOM 2027 N N . ILE A 1 273 ? -23.828 -24.488 -5.237 1.00 24.50 273 ILE A N 1
ATOM 2028 C CA . ILE A 1 273 ? -25.056 -24.123 -5.929 1.00 20.84 273 ILE A CA 1
ATOM 2029 C C . ILE A 1 273 ? -25.050 -24.564 -7.406 1.00 24.17 273 ILE A C 1
ATOM 2030 O O . ILE A 1 273 ? -24.069 -24.376 -8.126 1.00 22.28 273 ILE A O 1
ATOM 2035 N N . ALA A 1 274 ? -26.153 -25.152 -7.849 1.00 20.01 274 ALA A N 1
ATOM 2036 C CA . ALA A 1 274 ? -26.277 -25.573 -9.243 1.00 25.75 274 ALA A CA 1
ATOM 2037 C C . ALA A 1 274 ? -26.348 -24.366 -10.178 1.00 22.98 274 ALA A C 1
ATOM 2038 O O . ALA A 1 274 ? -27.121 -23.446 -9.951 1.00 22.54 274 ALA A O 1
ATOM 2040 N N . ALA A 1 275 ? -25.516 -24.362 -11.216 1.00 18.44 275 ALA A N 1
ATOM 2041 C CA . ALA A 1 275 ? -25.597 -23.335 -12.246 1.00 17.55 275 ALA A CA 1
ATOM 2042 C C . ALA A 1 275 ? -26.163 -23.974 -13.507 1.00 21.54 275 ALA A C 1
ATOM 2043 O O . ALA A 1 275 ? -26.629 -25.107 -13.458 1.00 27.56 275 ALA A O 1
ATOM 2045 N N . GLY A 1 276 ? -26.141 -23.254 -14.626 1.00 22.55 276 GLY A N 1
ATOM 2046 C CA . GLY A 1 276 ? -26.659 -23.794 -15.878 1.00 25.27 276 GLY A CA 1
ATOM 2047 C C . GLY A 1 276 ? -25.851 -25.003 -16.322 1.00 29.57 276 GLY A C 1
ATOM 2048 O O . GLY A 1 276 ? -26.341 -25.878 -17.047 1.00 28.60 276 GLY A O 1
ATOM 2049 N N . SER A 1 277 ? -24.594 -25.038 -15.891 1.00 28.55 277 SER A N 1
ATOM 2050 C CA . SER A 1 277 ? -23.745 -26.211 -16.052 1.00 29.18 277 SER A CA 1
ATOM 2051 C C . SER A 1 277 ? -22.722 -26.216 -14.925 1.00 26.62 277 SER A C 1
ATOM 2052 O O . SER A 1 277 ? -22.182 -25.171 -14.571 1.00 25.72 277 SER A O 1
ATOM 2055 N N . GLY A 1 278 ? -22.466 -27.385 -14.353 1.00 27.20 278 GLY A N 1
ATOM 2056 C CA . GLY A 1 278 ? -21.526 -27.475 -13.255 1.00 24.59 278 GLY A CA 1
ATOM 2057 C C . GLY A 1 278 ? -22.090 -26.877 -11.981 1.00 23.36 278 GLY A C 1
ATOM 2058 O O . GLY A 1 278 ? -23.287 -26.621 -11.884 1.00 23.61 278 GLY A O 1
ATOM 2059 N N . ILE A 1 279 ? -21.217 -26.653 -11.004 1.00 17.46 279 ILE A N 1
ATOM 2060 C CA . ILE A 1 279 ? -21.617 -26.175 -9.695 1.00 19.37 279 ILE A CA 1
ATOM 2061 C C . ILE A 1 279 ? -20.697 -25.032 -9.285 1.00 18.37 279 ILE A C 1
ATOM 2062 O O . ILE A 1 279 ? -19.491 -25.106 -9.512 1.00 21.94 279 ILE A O 1
ATOM 2067 N N . LEU A 1 280 ? -21.261 -23.970 -8.715 1.00 20.43 280 LEU A N 1
ATOM 2068 C CA . LEU A 1 280 ? -20.435 -22.914 -8.125 1.00 16.35 280 LEU A CA 1
ATOM 2069 C C . LEU A 1 280 ? -20.431 -23.041 -6.611 1.00 21.15 280 LEU A C 1
ATOM 2070 O O . LEU A 1 280 ? -21.478 -23.182 -5.987 1.00 20.96 280 LEU A O 1
ATOM 2075 N N . ARG A 1 281 ? -19.242 -22.989 -6.024 1.00 22.36 281 ARG A N 1
ATOM 2076 C CA . ARG A 1 281 ? -19.096 -23.151 -4.588 1.00 14.45 281 ARG A CA 1
ATOM 2077 C C . ARG A 1 281 ? -18.713 -21.813 -3.957 1.00 16.99 281 ARG A C 1
ATOM 2078 O O . ARG A 1 281 ? -17.677 -21.246 -4.286 1.00 22.60 281 ARG A O 1
ATOM 2086 N N . LEU A 1 282 ? -19.548 -21.309 -3.056 1.00 17.34 282 LEU A N 1
ATOM 2087 C CA . LEU A 1 282 ? -19.268 -20.041 -2.384 1.00 17.68 282 LEU A CA 1
ATOM 2088 C C . LEU A 1 282 ? -18.375 -20.250 -1.167 1.00 22.98 282 LEU A C 1
ATOM 2089 O O . LEU A 1 282 ? -18.668 -21.104 -0.327 1.00 20.35 282 LEU A O 1
ATOM 2094 N N . HIS A 1 283 ? -17.306 -19.458 -1.065 1.00 21.37 283 HIS A N 1
ATOM 2095 C CA . HIS A 1 283 ? -16.383 -19.564 0.066 1.00 21.97 283 HIS A CA 1
ATOM 2096 C C . HIS A 1 283 ? -16.427 -18.363 1.006 1.00 25.10 283 HIS A C 1
ATOM 2097 O O . HIS A 1 283 ? -16.281 -18.518 2.213 1.00 22.98 283 HIS A O 1
ATOM 2104 N N . GLN A 1 284 ? -16.608 -17.171 0.443 1.00 13.81 284 GLN A N 1
ATOM 2105 C CA . GLN A 1 284 ? -16.709 -15.955 1.222 1.00 14.50 284 GLN A CA 1
ATOM 2106 C C . GLN A 1 284 ? -17.854 -15.122 0.659 1.00 21.00 284 GLN A C 1
ATOM 2107 O O . GLN A 1 284 ? -17.933 -14.886 -0.550 1.00 19.19 284 GLN A O 1
ATOM 2113 N N . LEU A 1 285 ? -18.749 -14.692 1.538 1.00 17.45 285 LEU A N 1
ATOM 2114 C CA . LEU A 1 285 ? -19.976 -14.035 1.103 1.00 14.77 285 LEU A CA 1
ATOM 2115 C C . LEU A 1 285 ? -20.361 -12.958 2.102 1.00 20.60 285 LEU A C 1
ATOM 2116 O O . LEU A 1 285 ? -19.743 -12.841 3.165 1.00 23.57 285 LEU A O 1
ATOM 2121 N N . GLN A 1 286 ? -21.369 -12.161 1.765 1.00 22.63 286 GLN A N 1
ATOM 2122 C CA . GLN A 1 286 ? -21.682 -11.011 2.594 1.00 19.70 286 GLN A CA 1
ATOM 2123 C C . GLN A 1 286 ? -23.141 -10.601 2.518 1.00 22.61 286 GLN A C 1
ATOM 2124 O O . GLN A 1 286 ? -23.649 -10.234 1.455 1.00 27.16 286 GLN A O 1
ATOM 2130 N N . LEU A 1 287 ? -23.810 -10.667 3.664 1.00 22.85 287 LEU A N 1
ATOM 2131 C CA . LEU A 1 287 ? -25.183 -10.191 3.781 1.00 25.60 287 LEU A CA 1
ATOM 2132 C C . LEU A 1 287 ? -25.201 -8.695 4.120 1.00 30.43 287 LEU A C 1
ATOM 2133 O O . LEU A 1 287 ? -24.192 -8.153 4.582 1.00 22.31 287 LEU A O 1
ATOM 2138 N N . PRO A 1 288 ? -26.348 -8.025 3.886 1.00 29.26 288 PRO A N 1
ATOM 2139 C CA . PRO A 1 288 ? -26.425 -6.564 4.032 1.00 28.92 288 PRO A CA 1
ATOM 2140 C C . PRO A 1 288 ? -25.956 -6.055 5.400 1.00 24.35 288 PRO A C 1
ATOM 2141 O O . PRO A 1 288 ? -26.434 -6.509 6.438 1.00 20.10 288 PRO A O 1
ATOM 2145 N N . GLY A 1 289 ? -25.022 -5.111 5.394 1.00 26.88 289 GLY A N 1
ATOM 2146 C CA . GLY A 1 289 ? -24.591 -4.480 6.628 1.00 23.11 289 GLY A CA 1
ATOM 2147 C C . GLY A 1 289 ? -23.842 -5.417 7.557 1.00 25.17 289 GLY A C 1
ATOM 2148 O O . GLY A 1 289 ? -23.723 -5.150 8.749 1.00 26.69 289 GLY A O 1
ATOM 2149 N N . LYS A 1 290 ? -23.331 -6.513 7.008 1.00 26.47 290 LYS A N 1
ATOM 2150 C CA . LYS A 1 290 ? -22.562 -7.478 7.785 1.00 25.30 290 LYS A CA 1
ATOM 2151 C C . LYS A 1 290 ? -21.159 -7.619 7.217 1.00 23.01 290 LYS A C 1
ATOM 2152 O O . LYS A 1 290 ? -20.925 -7.359 6.047 1.00 20.13 290 LYS A O 1
ATOM 2158 N N . ARG A 1 291 ? -20.225 -8.026 8.062 1.00 28.28 291 ARG A N 1
ATOM 2159 C CA . ARG A 1 291 ? -18.882 -8.350 7.613 1.00 30.02 291 ARG A CA 1
ATOM 2160 C C . ARG A 1 291 ? -18.920 -9.540 6.648 1.00 24.80 291 ARG A C 1
ATOM 2161 O O . ARG A 1 291 ? -19.803 -10.384 6.732 1.00 24.00 291 ARG A O 1
ATOM 2169 N N . VAL A 1 292 ? -17.961 -9.594 5.731 1.00 17.24 292 VAL A N 1
ATOM 2170 C CA . VAL A 1 292 ? -17.767 -10.768 4.892 1.00 25.59 292 VAL A CA 1
ATOM 2171 C C . VAL A 1 292 ? -17.504 -11.995 5.766 1.00 26.35 292 VAL A C 1
ATOM 2172 O O . VAL A 1 292 ? -16.738 -11.915 6.720 1.00 19.59 292 VAL A O 1
ATOM 2176 N N . CYS A 1 293 ? -18.152 -13.114 5.444 1.00 21.95 293 CYS A N 1
ATOM 2177 C CA . CYS A 1 293 ? -18.050 -14.340 6.242 1.00 27.05 293 CYS A CA 1
ATOM 2178 C C . CYS A 1 293 ? -17.779 -15.589 5.401 1.00 26.32 293 CYS A C 1
ATOM 2179 O O . CYS A 1 293 ? -18.121 -15.646 4.220 1.00 22.01 293 CYS A O 1
ATOM 2182 N N . SER A 1 294 ? -17.168 -16.589 6.029 1.00 19.51 294 SER A N 1
ATOM 2183 C CA . SER A 1 294 ? -16.846 -17.850 5.375 1.00 21.51 294 SER A CA 1
ATOM 2184 C C . SER A 1 294 ? -18.114 -18.664 5.178 1.00 23.95 294 SER A C 1
ATOM 2185 O O . SER A 1 294 ? -19.139 -18.387 5.803 1.00 19.28 294 SER A O 1
ATOM 2188 N N . ALA A 1 295 ? -18.037 -19.686 4.331 1.00 19.48 295 ALA A N 1
ATOM 2189 C CA . ALA A 1 295 ? -19.151 -20.618 4.172 1.00 18.84 295 ALA A CA 1
ATOM 2190 C C . ALA A 1 295 ? -19.539 -21.252 5.517 1.00 20.67 295 ALA A C 1
ATOM 2191 O O . ALA A 1 295 ? -20.718 -21.412 5.818 1.00 23.31 295 ALA A O 1
ATOM 2193 N N . GLY A 1 296 ? -18.546 -21.590 6.336 1.00 23.05 296 GLY A N 1
ATOM 2194 C CA . GLY A 1 296 ? -18.814 -22.211 7.627 1.00 28.02 296 GLY A CA 1
ATOM 2195 C C . GLY A 1 296 ? -19.567 -21.297 8.581 1.00 23.46 296 GLY A C 1
ATOM 2196 O O . GLY A 1 296 ? -20.517 -21.703 9.244 1.00 22.46 296 GLY A O 1
ATOM 2197 N N . ASP A 1 297 ? -19.110 -20.056 8.663 1.00 18.97 297 ASP A N 1
ATOM 2198 C CA . ASP A 1 297 ? -19.752 -19.029 9.480 1.00 26.66 297 ASP A CA 1
ATOM 2199 C C . ASP A 1 297 ? -21.226 -18.874 9.077 1.00 28.73 297 ASP A C 1
ATOM 2200 O O . ASP A 1 297 ? -22.123 -18.881 9.921 1.00 24.76 297 ASP A O 1
ATOM 2205 N N . PHE A 1 298 ? -21.453 -18.757 7.772 1.00 21.46 298 PHE A N 1
ATOM 2206 C CA . PHE A 1 298 ? -22.779 -18.596 7.183 1.00 18.81 298 PHE A CA 1
ATOM 2207 C C . PHE A 1 298 ? -23.713 -19.742 7.568 1.00 20.02 298 PHE A C 1
ATOM 2208 O O . PHE A 1 298 ? -24.861 -19.517 7.931 1.00 22.04 298 PHE A O 1
ATOM 2216 N N . ILE A 1 299 ? -23.214 -20.971 7.489 1.00 23.43 299 ILE A N 1
ATOM 2217 C CA . ILE A 1 299 ? -23.982 -22.147 7.896 1.00 24.32 299 ILE A CA 1
ATOM 2218 C C . ILE A 1 299 ? -24.334 -22.108 9.388 1.00 28.37 299 ILE A C 1
ATOM 2219 O O . ILE A 1 299 ? -25.429 -22.503 9.795 1.00 32.02 299 ILE A O 1
ATOM 2224 N N . ASN A 1 300 ? -23.402 -21.638 10.207 1.00 27.48 300 ASN A N 1
ATOM 2225 C CA . ASN A 1 300 ? -23.659 -21.540 11.641 1.00 35.15 300 ASN A CA 1
ATOM 2226 C C . ASN A 1 300 ? -24.808 -20.580 11.925 1.00 30.15 300 ASN A C 1
ATOM 2227 O O . ASN A 1 300 ? -25.647 -20.840 12.784 1.00 26.97 300 ASN A O 1
ATOM 2232 N N . ALA A 1 301 ? -24.852 -19.485 11.174 1.00 29.75 301 ALA A N 1
ATOM 2233 C CA . ALA A 1 301 ? -25.857 -18.450 11.381 1.00 32.59 301 ALA A CA 1
ATOM 2234 C C . ALA A 1 301 ? -27.200 -18.731 10.698 1.00 37.60 301 ALA A C 1
ATOM 2235 O O . ALA A 1 301 ? -28.259 -18.395 11.235 1.00 36.50 301 ALA A O 1
ATOM 2237 N N . HIS A 1 302 ? -27.157 -19.340 9.516 1.00 36.10 302 HIS A N 1
ATOM 2238 C CA . HIS A 1 302 ? -28.340 -19.421 8.668 1.00 25.92 302 HIS A CA 1
ATOM 2239 C C . HIS A 1 302 ? -28.602 -20.825 8.151 1.00 29.80 302 HIS A C 1
ATOM 2240 O O . HIS A 1 302 ? -29.356 -21.004 7.188 1.00 32.19 302 HIS A O 1
ATOM 2247 N N . GLY A 1 303 ? -27.984 -21.816 8.788 1.00 24.56 303 GLY A N 1
ATOM 2248 C CA . GLY A 1 303 ? -28.046 -23.188 8.316 1.00 31.56 303 GLY A CA 1
ATOM 2249 C C . GLY A 1 303 ? -29.452 -23.750 8.218 1.00 39.28 303 GLY A C 1
ATOM 2250 O O . GLY A 1 303 ? -29.760 -24.544 7.326 1.00 31.31 303 GLY A O 1
ATOM 2251 N N . ASP A 1 304 ? -30.311 -23.330 9.139 1.00 36.65 304 ASP A N 1
ATOM 2252 C CA . ASP A 1 304 ? -31.693 -23.784 9.169 1.00 37.69 304 ASP A CA 1
ATOM 2253 C C . ASP A 1 304 ? -32.475 -23.347 7.927 1.00 36.69 304 ASP A C 1
ATOM 2254 O O . ASP A 1 304 ? -33.570 -23.840 7.670 1.00 36.90 304 ASP A O 1
ATOM 2259 N N . LYS A 1 305 ? -31.908 -22.421 7.158 1.00 29.09 305 LYS A N 1
ATOM 2260 C CA . LYS A 1 305 ? -32.549 -21.965 5.931 1.00 34.54 305 LYS A CA 1
ATOM 2261 C C . LYS A 1 305 ? -31.840 -22.502 4.690 1.00 38.44 305 LYS A C 1
ATOM 2262 O O . LYS A 1 305 ? -32.055 -22.007 3.583 1.00 38.66 305 LYS A O 1
ATOM 2268 N N . LEU A 1 306 ? -30.997 -23.515 4.875 1.00 28.63 306 LEU A N 1
ATOM 2269 C CA . LEU A 1 306 ? -30.263 -24.099 3.754 1.00 27.15 306 LEU A CA 1
ATOM 2270 C C . LEU A 1 306 ? -30.742 -25.523 3.461 1.00 35.78 306 LEU A C 1
ATOM 2271 O O . LEU A 1 306 ? -30.271 -26.492 4.058 1.00 33.11 306 LEU A O 1
ATOM 2276 N N . ILE A 1 307 ? -31.684 -25.633 2.531 1.00 32.12 307 ILE A N 1
ATOM 2277 C CA . ILE A 1 307 ? -32.311 -26.911 2.224 1.00 34.03 307 ILE A CA 1
ATOM 2278 C C . ILE A 1 307 ? -31.941 -27.389 0.831 1.00 28.42 307 ILE A C 1
ATOM 2279 O O . ILE A 1 307 ? -32.465 -26.879 -0.161 1.00 28.53 307 ILE A O 1
ATOM 2284 N N . PRO A 1 308 ? -31.027 -28.371 0.755 1.00 27.31 308 PRO A N 1
ATOM 2285 C CA . PRO A 1 308 ? -30.562 -28.903 -0.530 1.00 24.25 308 PRO A CA 1
ATOM 2286 C C . PRO A 1 308 ? -31.742 -29.304 -1.411 1.00 34.60 308 PRO A C 1
ATOM 2287 O O . PRO A 1 308 ? -32.670 -29.970 -0.936 1.00 32.37 308 PRO A O 1
ATOM 2291 N N . GLY A 1 309 ? -31.706 -28.903 -2.676 1.00 27.22 309 GLY A N 1
ATOM 2292 C CA . GLY A 1 309 ? -32.751 -29.274 -3.609 1.00 25.82 309 GLY A CA 1
ATOM 2293 C C . GLY A 1 309 ? -33.966 -28.364 -3.549 1.00 27.49 309 GLY A C 1
ATOM 2294 O O . GLY A 1 309 ? -34.873 -28.492 -4.366 1.00 28.09 309 GLY A O 1
ATOM 2295 N N . LYS A 1 310 ? -33.983 -27.444 -2.586 1.00 28.98 310 LYS A N 1
ATOM 2296 C CA . LYS A 1 310 ? -35.135 -26.564 -2.375 1.00 28.57 310 LYS A CA 1
ATOM 2297 C C . LYS A 1 310 ? -34.774 -25.067 -2.333 1.00 28.03 310 LYS A C 1
ATOM 2298 O O . LYS A 1 310 ? -35.404 -24.246 -2.989 1.00 28.65 310 LYS A O 1
ATOM 2304 N N . THR A 1 311 ? -33.751 -24.725 -1.560 1.00 25.88 311 THR A N 1
ATOM 2305 C CA . THR A 1 311 ? -33.486 -23.326 -1.187 1.00 30.32 311 THR A CA 1
ATOM 2306 C C . THR A 1 311 ? -33.597 -22.217 -2.267 1.00 57.22 311 THR A C 1
ATOM 2307 O O . THR A 1 311 ? -34.430 -21.316 -2.131 1.00 74.28 311 THR A O 1
ATOM 2311 N N . VAL A 1 312 ? -32.769 -22.269 -3.307 1.00 33.40 312 VAL A N 1
ATOM 2312 C CA . VAL A 1 312 ? -32.814 -21.288 -4.419 1.00 33.23 312 VAL A CA 1
ATOM 2313 C C . VAL A 1 312 ? -32.171 -19.906 -4.164 1.00 31.40 312 VAL A C 1
ATOM 2314 O O . VAL A 1 312 ? -32.624 -19.125 -3.321 1.00 25.79 312 VAL A O 1
ATOM 2318 N N . PHE A 1 313 ? -31.129 -19.609 -4.935 1.00 24.59 313 PHE A N 1
ATOM 2319 C CA . PHE A 1 313 ? -30.451 -18.316 -4.877 1.00 30.21 313 PHE A CA 1
ATOM 2320 C C . PHE A 1 313 ? -30.791 -17.503 -6.123 1.00 32.16 313 PHE A C 1
ATOM 2321 O O . PHE A 1 313 ? -30.932 -18.066 -7.211 1.00 28.53 313 PHE A O 1
ATOM 2329 N N . GLY A 1 314 ? -30.934 -16.188 -5.961 1.00 29.66 314 GLY A N 1
ATOM 2330 C CA . GLY A 1 314 ? -31.211 -15.300 -7.080 1.00 34.52 314 GLY A CA 1
ATOM 2331 C C . GLY A 1 314 ? -32.690 -15.024 -7.297 1.00 37.89 314 GLY A C 1
ATOM 2332 O O . GLY A 1 314 ? -33.546 -15.688 -6.708 1.00 34.98 314 GLY A O 1
#

InterPro domains:
  IPR001555 Phosphoribosylglycinamide formyltransferase, active site [PS00373] (134-157)
  IPR002376 Formyl transferase, N-terminal [PF00551] (4-179)
  IPR005793 Formyl transferase, C-terminal [PF02911] (205-302)
  IPR005794 Methionyl-tRNA formyltransferase [MF_00182] (3-305)
  IPR005794 Methionyl-tRNA formyltransferase [TIGR00460] (3-302)
  IPR011034 Formyl transferase-like, C-terminal domain superfamily [SSF50486] (206-304)
  IPR036477 Formyl transferase, N-terminal domain superfamily [SSF53328] (1-205)
  IPR037022 Formyl transferase, C-terminal domain superfamily [G3DSA:3.10.25.10] (208-313)
  IPR041711 Methionyl-tRNA formyltransferase, N-terminal domain [cd08646] (3-206)
  IPR044135 Methionyl-tRNA formyltransferase, C-terminal domain [cd08704] (209-295)

Organism: Coxiella burnetii (strain RSA 493 / Nine Mile phase I) (NCBI:txid227377)